Protein 6XG7 (pdb70)

B-factor: mean 17.51, std 7.34, range [8.83, 53.82]

Solvent-accessible surface area: 11061 Å² total

Radius of gyration: 16.9 Å; Cα contacts (8 Å, |Δi|>4): 976; chains: 1; bounding box: 40×41×45 Å

GO terms:
  GO:0030018 Z disc (C, IDA)
  GO:0045821 positive regulation of glycolytic process (P, IMP)
  GO:2000284 positive regulation of amino acid biosynthetic process (P, IMP)
  GO:0030239 myofibril assembly (P, IMP)
  GO:0055001 muscle cell development (P, IMP)
  GO:0046716 muscle cell cellular homeostasis (P, IMP)
  GO:0006941 striated muscle contraction (P, IMP)
  GO:0008345 larval locomotory behavior (P, IMP)

Foldseek 3Di:
DQLVLVAPDAFFPDKWAFDDQPQGHAAQWFAWEAFPQRWIWICRQVQQKIWIGHNVSHTDDMFEGDDQDFRHANFHAWYAAPQQWIWTQRFVQQWIWIAHNVSHTDDIWEGDDQPQRHAHGWAAWYADNQQKIWTCRFVQQKIWIAHNRSHGDDMFEGDDLDARHAHRWHYWEAAPVQWIWICRFCQQWIWIAHVVSHTDDIWEGDDQPFRTAHRWAAWYAAHQQWIWICRFVQFKIWIADNVRHTRDIYEGDDLDTSHAHGWHYWYAGNVGWIWTQRSVRRMITID

Sequence (287 aa):
IPKQVYLRKRQQQLFQLGGRGSSEPGSFTWPRGLAVGPDNSIVVADSSSSNHRVQVFDSNGIIFVKEFGEYGNGEGEFDLAGVAVNRIGQYIIADRYNHRIQVLDPQGRFLRAFGSQGTADGKFNYPWGVTTDALGFIYVCCDKENHHRVQVFQSDGSFVGKFGSCCGRGEGQLEHHPHYIAVSNTNRVIVSSDSNNHRIQIFDVNGKVLSTVGGEGSDDGQFKFPRGVVAVDDQGYIFVADSSSGNNRIQIFNPDGSFLKTFGSWGSSGDDSEFKGLEGVAIMSNGNILVCCDRENHRVQQVF

InterPro domains:
  IPR001258 NHL repeat [PF01436] (1255-1282)
  IPR001258 NHL repeat [PF01436] (1302-1328)
  IPR001258 NHL repeat [PF01436] (1349-1376)
  IPR001258 NHL repeat [PF01436] (1398-1423)
  IPR001258 NHL repeat [PF01436] (1443-1470)
  IPR001258 NHL repeat [PF01436] (1493-1517)
  IPR001258 NHL repeat [PS51125] (1242-1285)
  IPR001258 NHL repeat [PS51125] (1289-1332)
  IPR001258 NHL repeat [PS51125] (1339-1379)
  IPR001258 NHL repeat [PS51125] (1383-1426)
  IPR001258 NHL repeat [PS51125] (1430-1473)
  IPR001258 NHL repeat [PS51125] (1477-1517)
  IPR001841 Zinc finger, RING-type [PS50089] (10-52)
  IPR001841 Zinc finger, RING-type [SM00184] (10-51)
  IPR011042 Six-bladed beta-propeller, TolB-like [G3DSA:2.120.10.30] (1231-1339)
  IPR011042 Six-bladed beta-propeller, TolB-like [G3DSA:2.120.10.30] (1340-1431)
  IPR011042 Six-bladed beta-propeller, TolB-like [G3DSA:2.120.10.30] (1432-1517)
  IPR013083 Zinc finger, RING/FYVE/PHD-type [G3DSA:3.30.40.10] (1-81)
  IPR018957 Zinc finger, C3HC4 RING-type [PF00097] (10-51)
  IPR050952 Tripartite Motif and NHL Repeat Containing E3 Ligases [PTHR24104] (1290-1517)

Secondary structure (DSSP, 8-state):
-HHHHHHT--S-SEEEE-BSSSTT-BSS---EEEEGGGEEEEEEGGGTEEEEE-TTS-EEEEE-EESSSTTEE----EEE-TTS-EEEEEGGGTEEEEE-TTS-EEEEE--BSSSTT-BSSEEEEEE-TT--EEEEEGGGTEEEEE-TTS-EEEEE-EESSSTTEESSEEEEEE-TT-EEEEEEGGGTEEEEEETTS-EEEEE--BSSSTT-BSS---EEE-TT--EEEEEGGGTEEEEE-TTS-EEEEE-EESSSTTEESSEEEEEE-TTS-EEEEEGGGTEEEE-

Structure (mmCIF, N/CA/C/O backbone):
data_6XG7
#
_entry.id   6XG7
#
_cell.length_a   42.633
_cell.length_b   51.917
_cell.length_c   105.119
_cell.angle_alpha   90.000
_cell.angle_beta   90.000
_cell.angle_gamma   90.000
#
_symmetry.space_group_name_H-M   'P 21 21 21'
#
loop_
_entity.id
_entity.type
_entity.pdbx_description
1 polymer 'Thin, isoform D'
2 non-polymer 'SULFATE ION'
3 non-polymer 'TETRAETHYLENE GLYCOL'
4 water water
#
loop_
_atom_site.group_PDB
_atom_site.id
_atom_site.type_symbol
_atom_site.label_atom_id
_atom_site.label_alt_id
_atom_site.label_comp_id
_atom_site.label_asym_id
_atom_site.label_entity_id
_atom_site.label_seq_id
_atom_site.pdbx_PDB_ins_code
_atom_site.Cartn_x
_atom_site.Cartn_y
_atom_site.Cartn_z
_atom_site.occupancy
_atom_site.B_iso_or_equiv
_atom_site.auth_seq_id
_atom_site.auth_comp_id
_atom_site.auth_asym_id
_atom_site.auth_atom_id
_atom_site.pdbx_PDB_model_num
ATOM 1 N N . ILE A 1 20 ? -19.748 -0.524 36.583 1.00 29.17 1066 ILE A N 1
ATOM 2 C CA . ILE A 1 20 ? -18.768 0.511 36.273 1.00 28.03 1066 ILE A CA 1
ATOM 3 C C . ILE A 1 20 ? -17.791 -0.019 35.233 1.00 24.00 1066 ILE A C 1
ATOM 4 O O . ILE A 1 20 ? -17.112 -1.015 35.474 1.00 22.10 1066 ILE A O 1
ATOM 9 N N . PRO A 1 21 ? -17.706 0.652 34.080 1.00 23.44 1067 PRO A N 1
ATOM 10 C CA . PRO A 1 21 ? -16.907 0.088 32.976 1.00 22.89 1067 PRO A CA 1
ATOM 11 C C . PRO A 1 21 ? -15.485 -0.314 33.344 1.00 20.66 1067 PRO A C 1
ATOM 12 O O . PRO A 1 21 ? -15.058 -1.405 32.958 1.00 20.76 1067 PRO A O 1
ATOM 16 N N . LYS A 1 22 ? -14.741 0.515 34.081 1.00 19.84 1068 LYS A N 1
ATOM 17 C CA . LYS A 1 22 ? -13.379 0.132 34.452 1.00 20.31 1068 LYS A CA 1
ATOM 18 C C . LYS A 1 22 ? -13.352 -1.228 35.149 1.00 18.91 1068 LYS A C 1
ATOM 19 O O . LYS A 1 22 ? -12.511 -2.078 34.843 1.00 18.23 1068 LYS A O 1
ATOM 23 N N . GLN A 1 23 ? -14.255 -1.445 36.110 1.00 19.57 1069 GLN A N 1
ATOM 24 C CA . GLN A 1 23 ? -14.271 -2.719 36.830 1.00 20.85 1069 GLN A CA 1
ATOM 25 C C . GLN A 1 23 ? -14.686 -3.866 35.910 1.00 19.40 1069 GLN A C 1
ATOM 26 O O . GLN A 1 23 ? -14.105 -4.955 35.951 1.00 19.51 1069 GLN A O 1
ATOM 28 N N . VAL A 1 24 ? -15.696 -3.641 35.079 1.00 17.77 1070 VAL A N 1
ATOM 29 C CA . VAL A 1 24 ? -16.108 -4.659 34.117 1.00 16.36 1070 VAL A CA 1
ATOM 30 C C . VAL A 1 24 ? -14.946 -5.050 33.210 1.00 15.41 1070 VAL A C 1
ATOM 31 O O . VAL A 1 24 ? -14.736 -6.236 32.929 1.00 17.01 1070 VAL A O 1
ATOM 35 N N . TYR A 1 25 ? -14.159 -4.067 32.756 1.00 14.46 1071 TYR A N 1
ATOM 36 C CA . TYR A 1 25 ? -13.053 -4.363 31.847 1.00 13.59 1071 TYR A CA 1
ATOM 37 C C . TYR A 1 25 ? -11.892 -5.029 32.580 1.00 14.91 1071 TYR A C 1
ATOM 38 O O . TYR A 1 25 ? -11.251 -5.928 32.033 1.00 16.03 1071 TYR A O 1
ATOM 47 N N . LEU A 1 26 ? -11.617 -4.634 33.829 1.00 15.39 1072 LEU A N 1
ATOM 48 C CA . LEU A 1 26 ? -10.529 -5.277 34.563 1.00 16.75 1072 LEU A CA 1
ATOM 49 C C . LEU A 1 26 ? -10.794 -6.757 34.826 1.00 17.70 1072 LEU A C 1
ATOM 50 O O . LEU A 1 26 ? -9.835 -7.524 34.991 1.00 19.42 1072 LEU A O 1
ATOM 55 N N . ARG A 1 27 ? -12.062 -7.175 34.854 1.00 17.53 1073 ARG A N 1
ATOM 56 C CA . ARG A 1 27 ? -12.417 -8.566 35.084 1.00 18.57 1073 ARG A CA 1
ATOM 57 C C . ARG A 1 27 ? -12.289 -9.450 33.848 1.00 1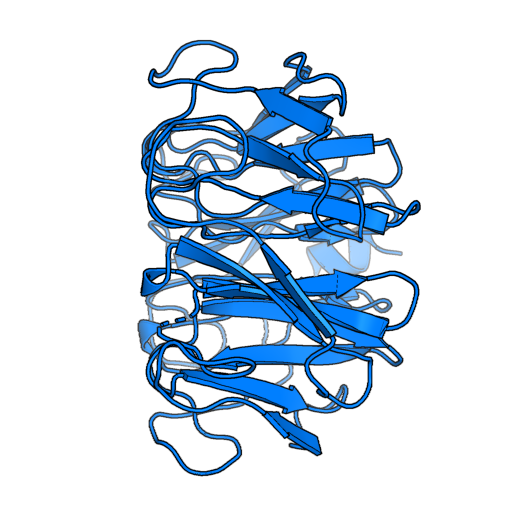8.78 1073 ARG A C 1
ATOM 58 O O . ARG A 1 27 ? -12.335 -10.679 33.990 1.00 20.72 1073 ARG A O 1
ATOM 66 N N . LYS A 1 28 ? -12.164 -8.877 32.652 1.00 17.15 1074 LYS A N 1
ATOM 67 C CA . LYS A 1 28 ? -12.220 -9.675 31.429 1.00 15.84 1074 LYS A CA 1
ATOM 68 C C . LYS A 1 28 ? -11.108 -10.711 31.365 1.00 16.28 1074 LYS A C 1
ATOM 69 O O . LYS A 1 28 ? -9.939 -10.408 31.626 1.00 18.46 1074 LYS A O 1
ATOM 75 N N . ARG A 1 29 ? -11.479 -11.938 30.988 1.00 15.72 1075 ARG A N 1
ATOM 76 C CA . ARG A 1 29 ? -10.508 -13.007 30.765 1.00 17.66 1075 ARG A CA 1
ATOM 77 C C . ARG A 1 29 ? -11.208 -14.244 30.218 1.00 18.38 1075 ARG A C 1
ATOM 78 O O . ARG A 1 29 ? -10.806 -14.795 29.190 1.00 19.41 1075 ARG A O 1
ATOM 82 N N . GLN A 1 30 ? -12.257 -14.688 30.904 1.00 19.18 1076 GLN A N 1
ATOM 83 C CA . GLN A 1 30 ? -12.949 -15.923 30.565 1.00 20.69 1076 GLN A CA 1
ATOM 84 C C . GLN A 1 30 ? -14.031 -15.636 29.531 1.00 16.26 1076 GLN A C 1
ATOM 85 O O . GLN A 1 30 ? -14.868 -14.754 29.737 1.00 17.07 1076 GLN A O 1
ATOM 91 N N . GLN A 1 31 ? -14.041 -16.381 28.427 1.00 16.79 1077 GLN A N 1
ATOM 92 C CA A GLN A 1 31 ? -15.098 -16.142 27.454 0.58 16.19 1077 GLN A CA 1
ATOM 93 C CA B GLN A 1 31 ? -15.096 -16.190 27.437 0.42 16.71 1077 GLN A CA 1
ATOM 94 C C . GLN A 1 31 ? -16.452 -16.566 28.021 1.00 15.56 1077 GLN A C 1
ATOM 95 O O . GLN A 1 31 ? -16.570 -17.532 28.787 1.00 17.77 1077 GLN A O 1
ATOM 106 N N . LEU A 1 32 ? -17.469 -15.791 27.667 1.00 14.33 1078 LEU A N 1
ATOM 107 C CA . LEU A 1 32 ? -18.840 -16.116 28.024 1.00 15.51 1078 LEU A CA 1
ATOM 108 C C . LEU A 1 32 ? -19.347 -17.222 27.122 1.00 15.19 1078 LEU A C 1
ATOM 109 O O . LEU A 1 32 ? -19.875 -18.226 27.599 1.00 15.45 1078 LEU A O 1
ATOM 114 N N . PHE A 1 33 ? -19.175 -17.047 25.811 1.00 13.58 1079 PHE A N 1
ATOM 115 C CA . PHE A 1 33 ? -19.590 -18.037 24.830 1.00 13.46 1079 PHE A CA 1
ATOM 116 C C . PHE A 1 33 ? -18.834 -17.760 23.539 1.00 11.93 1079 PHE A C 1
ATOM 117 O O . PHE A 1 33 ? -18.149 -16.746 23.397 1.00 11.95 1079 PHE A O 1
ATOM 125 N N . GLN A 1 34 ? -18.989 -18.662 22.585 1.00 13.63 1080 GLN A N 1
ATOM 126 C CA . GLN A 1 34 ? -18.452 -18.470 21.251 1.00 13.80 1080 GLN A CA 1
ATOM 127 C C . GLN A 1 34 ? -19.479 -18.946 20.238 1.00 14.81 1080 GLN A C 1
ATOM 128 O O . GLN A 1 34 ? -20.455 -19.625 20.577 1.00 16.03 1080 GLN A O 1
ATOM 134 N N . LEU A 1 35 ? -19.251 -18.569 18.987 1.00 14.26 1081 LEU A N 1
ATOM 135 C CA . LEU A 1 35 ? -20.097 -19.010 17.888 1.00 15.96 1081 LEU A CA 1
ATOM 136 C C . LEU A 1 35 ? -19.225 -19.176 16.658 1.00 14.26 1081 LEU A C 1
ATOM 137 O O . LEU A 1 35 ? -18.137 -18.609 16.565 1.00 13.96 1081 LEU A O 1
ATOM 142 N N . GLY A 1 36 ? -19.722 -19.965 15.711 1.00 16.35 1082 GLY A N 1
ATOM 143 C CA . GLY A 1 36 ? -19.012 -20.204 14.475 1.00 16.50 1082 GLY A CA 1
ATOM 144 C C . GLY A 1 36 ? -18.553 -21.635 14.278 1.00 17.18 1082 GLY A C 1
ATOM 145 O O . GLY A 1 36 ? -19.301 -22.586 14.541 1.00 18.83 1082 GLY A O 1
ATOM 146 N N . GLY A 1 37 ? -17.328 -21.799 13.810 1.00 17.60 1083 GLY A N 1
ATOM 147 C CA . GLY A 1 37 ? -16.824 -23.070 13.323 1.00 18.73 1083 GLY A CA 1
ATOM 148 C C . GLY A 1 37 ? -16.827 -23.076 11.807 1.00 17.50 1083 GLY A C 1
ATOM 149 O O . GLY A 1 37 ? -17.686 -22.466 11.165 1.00 17.05 1083 GLY A O 1
ATOM 150 N N . ARG A 1 38 ? -15.837 -23.749 11.213 1.00 18.26 1084 ARG A N 1
ATOM 151 C CA . ARG A 1 38 ? -15.671 -23.640 9.768 1.00 20.21 1084 ARG A CA 1
ATOM 152 C C . ARG A 1 38 ? -16.866 -24.210 9.009 1.00 19.86 1084 ARG A C 1
ATOM 153 O O . ARG A 1 38 ? -17.352 -25.308 9.296 1.00 20.87 1084 ARG A O 1
ATOM 161 N N . GLY A 1 39 ? -17.284 -23.494 7.987 1.00 18.41 1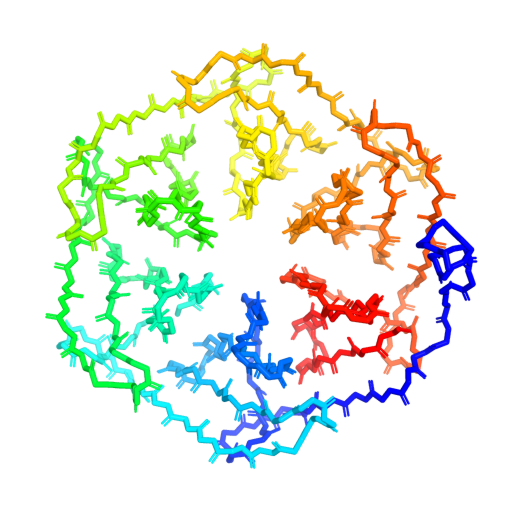085 GLY A N 1
ATOM 162 C CA . GLY A 1 39 ? -18.309 -24.004 7.098 1.00 17.51 1085 GLY A CA 1
ATOM 163 C C . GLY A 1 39 ? -19.091 -22.879 6.457 1.00 16.67 1085 GLY A C 1
ATOM 164 O O . GLY A 1 39 ? -18.819 -21.699 6.664 1.00 17.97 1085 GLY A O 1
ATOM 165 N N . SER A 1 40 ? -20.086 -23.285 5.668 1.00 16.75 1086 SER A N 1
ATOM 166 C CA A SER A 1 40 ? -20.924 -22.369 4.911 0.63 16.47 1086 SER A CA 1
ATOM 167 C CA B SER A 1 40 ? -20.922 -22.363 4.919 0.37 16.47 1086 SER A CA 1
ATOM 168 C C . SER A 1 40 ? -22.397 -22.454 5.287 1.00 15.16 1086 SER A C 1
ATOM 169 O O . SER A 1 40 ? -23.209 -21.718 4.709 1.00 15.95 1086 SER A O 1
ATOM 174 N N . GLU A 1 41 ? -22.759 -23.317 6.234 1.00 15.58 1087 GLU A N 1
ATOM 175 C CA . GLU A 1 41 ? -24.108 -23.352 6.758 1.00 15.20 1087 GLU A CA 1
ATOM 176 C C . GLU A 1 41 ? -24.376 -22.066 7.537 1.00 13.12 1087 GLU A C 1
ATOM 177 O O . GLU A 1 41 ? -23.447 -21.381 7.970 1.00 13.11 1087 GLU A O 1
ATOM 183 N N . PRO A 1 42 ? -25.636 -21.724 7.757 1.00 13.61 1088 PRO A N 1
ATOM 184 C CA . PRO A 1 42 ? -25.920 -20.591 8.642 1.00 14.20 1088 PRO A CA 1
ATOM 185 C C . PRO A 1 42 ? -25.351 -20.872 10.023 1.00 13.11 1088 PRO A C 1
ATOM 186 O O . PRO A 1 42 ? -25.520 -21.962 10.570 1.00 14.58 1088 PRO A O 1
ATOM 190 N N . GLY A 1 43 ? -24.668 -19.880 10.587 1.00 13.06 1089 GLY A N 1
ATOM 191 C CA . GLY A 1 43 ? -24.022 -20.036 11.869 1.00 13.56 1089 GLY A CA 1
ATOM 192 C C . GLY A 1 43 ? -22.587 -20.509 11.821 1.00 13.99 1089 GLY A C 1
ATOM 193 O O . GLY A 1 43 ? -21.902 -20.471 12.851 1.00 16.06 1089 GLY A O 1
ATOM 194 N N . SER A 1 44 ? -22.109 -20.951 10.668 1.00 13.02 1090 SER A N 1
ATOM 195 C CA . SER A 1 44 ? -20.711 -21.308 10.471 1.00 12.57 1090 SER A CA 1
ATOM 196 C C . SER A 1 44 ? -20.032 -20.176 9.716 1.00 11.38 1090 SER A C 1
ATOM 197 O O . SER A 1 44 ? -20.691 -19.439 8.986 1.00 12.50 1090 SER A O 1
ATOM 200 N N . PHE A 1 45 ? -18.720 -20.029 9.913 1.00 11.91 1091 PHE A N 1
ATOM 201 C CA . PHE A 1 45 ? -17.933 -18.984 9.275 1.00 13.15 1091 PHE A CA 1
ATOM 202 C C . PHE A 1 45 ? -16.780 -19.618 8.518 1.00 13.82 1091 PHE A C 1
ATOM 203 O O . PHE A 1 45 ? -16.324 -20.716 8.845 1.00 15.39 1091 PHE A O 1
ATOM 211 N N . THR A 1 46 ? -16.283 -18.905 7.519 1.00 12.19 1092 THR A N 1
ATOM 212 C CA . THR A 1 46 ? -15.026 -19.273 6.877 1.00 13.24 1092 THR A CA 1
ATOM 213 C C . THR A 1 46 ? -14.204 -17.997 6.794 1.00 12.90 1092 THR A C 1
ATOM 214 O O . THR A 1 46 ? -14.516 -17.102 6.000 1.00 12.45 1092 THR A O 1
ATOM 218 N N . TRP A 1 47 ? -13.201 -17.898 7.660 1.00 12.75 1093 TRP A N 1
ATOM 219 C CA . TRP A 1 47 ? -12.304 -16.753 7.747 1.00 13.82 1093 TRP A CA 1
ATOM 220 C C . TRP A 1 47 ? -13.058 -15.447 7.954 1.00 13.56 1093 TRP A C 1
ATOM 221 O O . TRP A 1 47 ? -12.944 -14.511 7.155 1.00 17.52 1093 TRP A O 1
ATOM 232 N N . PRO A 1 48 ? -13.813 -15.340 9.036 1.00 12.30 1094 PRO A N 1
ATOM 233 C CA . PRO A 1 48 ? -14.500 -14.080 9.342 1.00 12.89 1094 PRO A CA 1
ATOM 234 C C . PRO A 1 48 ? -13.512 -12.966 9.655 1.00 12.50 1094 PRO A C 1
ATOM 235 O O . PRO A 1 48 ? -12.409 -13.202 10.154 1.00 13.11 1094 PRO A O 1
ATOM 239 N N . ARG A 1 49 ? -13.933 -11.735 9.368 1.00 10.54 1095 ARG A N 1
ATOM 240 C CA . ARG A 1 49 ? -13.052 -10.581 9.514 1.00 10.68 1095 ARG A CA 1
ATOM 241 C C . ARG A 1 49 ? -13.697 -9.506 10.372 1.00 10.29 1095 ARG A C 1
ATOM 242 O O . ARG A 1 49 ? -13.536 -9.517 11.599 1.00 11.56 1095 ARG A O 1
ATOM 250 N N . GLY A 1 50 ? -14.422 -8.578 9.752 1.00 11.00 1096 GLY A N 1
ATOM 251 C CA . GLY A 1 50 ? -15.037 -7.509 10.502 1.00 11.81 1096 GLY A CA 1
ATOM 252 C C . GLY A 1 50 ? -16.166 -7.986 11.394 1.00 10.67 1096 GLY A C 1
ATOM 253 O O . GLY A 1 50 ? -16.823 -8.995 11.149 1.00 10.45 1096 GLY A O 1
ATOM 254 N N . LEU A 1 51 ? -16.386 -7.220 12.451 1.00 10.76 1097 LEU A N 1
ATOM 255 C CA . LEU A 1 51 ? -17.432 -7.464 13.423 1.00 10.97 1097 LEU A CA 1
ATOM 256 C C . LEU A 1 51 ? -18.055 -6.133 13.813 1.00 9.86 1097 LEU A C 1
ATOM 257 O O . LEU A 1 51 ? -17.369 -5.119 13.904 1.00 11.85 1097 LEU A O 1
ATOM 262 N N . ALA A 1 52 ? -19.351 -6.147 14.091 1.00 9.80 1098 ALA A N 1
ATOM 263 C CA . ALA A 1 52 ? -20.012 -4.943 14.552 1.00 10.58 1098 ALA A CA 1
ATOM 264 C C . ALA A 1 52 ? -21.121 -5.330 15.506 1.00 11.26 1098 ALA A C 1
ATOM 265 O O . ALA A 1 52 ? -21.599 -6.460 15.483 1.00 11.19 1098 ALA A O 1
ATOM 267 N N . VAL A 1 53 ? -21.558 -4.367 16.317 1.00 11.91 1099 VAL A N 1
ATOM 268 C CA . VAL A 1 53 ? -22.758 -4.518 17.132 1.00 12.89 1099 VAL A CA 1
ATOM 269 C C . VAL A 1 53 ? -23.868 -3.678 16.514 1.00 13.87 1099 VAL A C 1
ATOM 270 O O . VAL A 1 53 ? -23.660 -2.506 16.174 1.00 15.52 1099 VAL A O 1
ATOM 274 N N . GLY A 1 54 ? -25.028 -4.289 16.339 1.00 13.98 1100 GLY A N 1
ATOM 275 C CA . GLY A 1 54 ? -26.178 -3.615 15.789 1.00 15.37 1100 GLY A CA 1
ATOM 276 C C . GLY A 1 54 ? -27.224 -3.372 16.853 1.00 17.07 1100 GLY A C 1
ATOM 277 O O . GLY A 1 54 ? -26.980 -3.570 18.046 1.00 16.19 1100 GLY A O 1
ATOM 278 N N . PRO A 1 55 ? -28.416 -2.931 16.439 1.00 19.56 1101 PRO A N 1
ATOM 279 C CA . PRO A 1 55 ? -29.493 -2.673 17.402 1.00 20.13 1101 PRO A CA 1
ATOM 280 C C . PRO A 1 55 ? -29.729 -3.872 18.304 1.00 17.80 1101 PRO A C 1
ATOM 281 O O . PRO A 1 55 ? -29.609 -5.027 17.886 1.00 18.27 1101 PRO A O 1
ATOM 285 N N . ASP A 1 56 ? -30.093 -3.594 19.551 1.00 17.94 1102 ASP A N 1
ATOM 286 C CA . ASP A 1 56 ? -30.459 -4.654 20.481 1.00 17.24 1102 ASP A CA 1
ATOM 287 C C . ASP A 1 56 ? -29.280 -5.592 20.765 1.00 15.38 1102 ASP A C 1
ATOM 288 O O . ASP A 1 56 ? -29.462 -6.775 21.052 1.00 16.60 1102 ASP A O 1
ATOM 293 N N . ASN A 1 57 ? -28.055 -5.061 20.693 1.00 12.84 1103 ASN A N 1
ATOM 294 C CA . ASN A 1 57 ? -26.823 -5.824 20.925 1.00 13.86 1103 ASN A CA 1
ATOM 295 C C . ASN A 1 57 ? -26.714 -7.025 19.996 1.00 12.85 1103 ASN A C 1
ATOM 296 O O . ASN A 1 57 ? -26.205 -8.085 20.371 1.00 14.37 1103 ASN A O 1
ATOM 301 N N . SER A 1 58 ? -27.150 -6.841 18.758 1.00 12.47 1104 SER A N 1
ATOM 302 C CA . SER A 1 58 ? -26.957 -7.886 17.773 1.00 11.92 1104 SER A CA 1
ATOM 303 C C . SER A 1 58 ? -25.485 -7.973 17.397 1.00 11.48 1104 SER A C 1
ATOM 304 O O . SER A 1 58 ? -24.738 -6.994 17.488 1.00 12.45 1104 SER A O 1
ATOM 307 N N . ILE A 1 59 ? -25.076 -9.170 16.991 1.00 10.74 1105 ILE A N 1
ATOM 308 C CA . ILE A 1 59 ? -23.700 -9.483 16.627 1.00 10.15 1105 ILE A CA 1
ATOM 309 C C . ILE A 1 59 ? -23.667 -9.644 15.117 1.00 9.79 1105 ILE A C 1
ATOM 310 O O . ILE A 1 59 ? -24.326 -10.534 14.562 1.00 10.36 1105 ILE A O 1
ATOM 315 N N . VAL A 1 60 ? -22.900 -8.788 14.450 1.00 9.99 1106 VAL A N 1
ATOM 316 C CA . VAL A 1 60 ? -22.887 -8.690 13.002 1.00 9.82 1106 VAL A CA 1
ATOM 317 C C . VAL A 1 60 ? -21.494 -9.085 12.520 1.00 9.59 1106 VAL A C 1
ATOM 318 O O . VAL A 1 60 ? -20.501 -8.461 12.915 1.00 11.49 1106 VAL A O 1
ATOM 322 N N . VAL A 1 61 ? -21.421 -10.111 11.663 1.00 9.70 1107 VAL A N 1
ATOM 323 C CA . VAL A 1 61 ? -20.148 -10.723 11.287 1.00 9.50 1107 VAL A CA 1
ATOM 324 C C . VAL A 1 61 ? -19.956 -10.658 9.780 1.00 9.42 1107 VAL A C 1
ATOM 325 O O . VAL A 1 61 ? -20.822 -11.098 9.021 1.00 10.63 1107 VAL A O 1
ATOM 329 N N . ALA A 1 62 ? -18.824 -10.110 9.351 1.00 10.04 1108 ALA A N 1
ATOM 330 C CA . ALA A 1 62 ? -18.395 -10.159 7.951 1.00 9.82 1108 ALA A CA 1
ATOM 331 C C . ALA A 1 62 ? -17.740 -11.518 7.722 1.00 10.01 1108 ALA A C 1
ATOM 332 O O . ALA A 1 62 ? -16.587 -11.743 8.097 1.00 10.47 1108 ALA A O 1
ATOM 334 N N . ASP A 1 63 ? -18.495 -12.438 7.136 1.00 10.32 1109 ASP A N 1
ATOM 335 C CA . ASP A 1 63 ? -18.077 -13.830 6.941 1.00 10.36 1109 ASP A CA 1
ATOM 336 C C . ASP A 1 63 ? -17.387 -13.905 5.577 1.00 10.82 1109 ASP A C 1
ATOM 337 O O . ASP A 1 63 ? -17.943 -14.338 4.573 1.00 11.07 1109 ASP A O 1
ATOM 342 N N . SER A 1 64 ? -16.119 -13.490 5.576 1.00 10.97 1110 SER A N 1
ATOM 343 C CA A SER A 1 64 ? -15.475 -13.022 4.348 0.30 11.37 1110 SER A CA 1
ATOM 344 C CA B SER A 1 64 ? -15.492 -13.020 4.344 0.38 11.08 1110 SER A CA 1
ATOM 345 C CA C SER A 1 64 ? -15.474 -13.022 4.351 0.32 11.28 1110 SER A CA 1
ATOM 346 C C . SER A 1 64 ? -15.461 -14.086 3.256 1.00 11.32 1110 SER A C 1
ATOM 347 O O . SER A 1 64 ? -15.832 -13.816 2.108 1.00 12.60 1110 SER A O 1
ATOM 354 N N . SER A 1 65 ? -15.002 -15.297 3.575 1.00 12.29 1111 SER A N 1
ATOM 355 C CA . SER A 1 65 ? -14.840 -16.283 2.508 1.00 13.40 1111 SER A CA 1
ATOM 356 C C . SER A 1 65 ? -16.152 -16.922 2.093 1.00 13.18 1111 SER A C 1
ATOM 357 O O . SER A 1 65 ? -16.169 -17.676 1.113 1.00 15.16 1111 SER A O 1
ATOM 360 N N . ASN A 1 66 ? -17.243 -16.626 2.792 1.00 12.44 1112 ASN A N 1
ATOM 361 C CA . ASN A 1 66 ? -18.572 -16.982 2.328 1.00 11.91 1112 ASN A CA 1
ATOM 362 C C . ASN A 1 66 ? -19.293 -15.809 1.682 1.00 12.08 1112 ASN A C 1
ATOM 363 O O . ASN A 1 66 ? -20.461 -15.939 1.309 1.00 12.83 1112 ASN A O 1
ATOM 368 N N . HIS A 1 67 ? -18.631 -14.667 1.548 1.00 11.51 1113 HIS A N 1
ATOM 369 C CA . HIS A 1 67 ? -19.169 -13.536 0.793 1.00 10.51 1113 HIS A CA 1
ATOM 370 C C . HIS A 1 67 ? -20.531 -13.101 1.316 1.00 10.92 1113 HIS A C 1
ATOM 371 O O . HIS A 1 67 ? -21.437 -12.788 0.544 1.00 12.38 1113 HIS A O 1
ATOM 378 N N . ARG A 1 68 ? -20.673 -13.058 2.643 1.00 10.18 1114 ARG A N 1
ATOM 379 C CA . ARG A 1 68 ? -21.947 -12.729 3.260 1.00 10.01 1114 ARG A CA 1
ATOM 380 C C . ARG A 1 68 ? -21.720 -12.082 4.621 1.00 9.75 1114 ARG A C 1
ATOM 381 O O . ARG A 1 68 ? -20.644 -12.179 5.217 1.00 10.38 1114 ARG A O 1
ATOM 389 N N . VAL A 1 69 ? -22.745 -11.395 5.075 1.00 10.40 1115 VAL A N 1
ATOM 390 C CA . VAL A 1 69 ? -22.863 -10.930 6.446 1.00 9.20 1115 VAL A CA 1
ATOM 391 C C . VAL A 1 69 ? -23.839 -11.847 7.173 1.00 9.01 1115 VAL A C 1
ATOM 392 O O . VAL A 1 69 ? -24.884 -12.207 6.624 1.00 10.42 1115 VAL A O 1
ATOM 396 N N . GLN A 1 70 ? -23.490 -12.244 8.398 1.00 9.84 1116 GLN A N 1
ATOM 397 C CA . GLN A 1 70 ? -24.404 -12.975 9.268 1.00 9.55 1116 GLN A CA 1
ATOM 398 C C . GLN A 1 70 ? -24.702 -12.142 10.502 1.00 9.71 1116 GLN A C 1
ATOM 399 O O . GLN A 1 70 ? -23.808 -11.484 11.055 1.00 10.42 1116 GLN A O 1
ATOM 405 N N . VAL A 1 71 ? -25.966 -12.176 10.918 1.00 9.95 1117 VAL A N 1
ATOM 406 C CA . VAL A 1 71 ? -26.454 -11.440 12.074 1.00 10.90 1117 VAL A CA 1
ATOM 407 C C . VAL A 1 71 ? -26.994 -12.431 13.086 1.00 10.22 1117 VAL A C 1
ATOM 408 O O . VAL A 1 71 ? -27.792 -13.312 12.743 1.00 10.72 1117 VAL A O 1
ATOM 412 N N . PHE A 1 72 ? -26.548 -12.275 14.323 1.00 10.20 1118 PHE A N 1
ATOM 413 C CA . PHE A 1 72 ? -26.936 -13.090 15.461 1.00 11.00 1118 PHE A CA 1
ATOM 414 C C . PHE A 1 72 ? -27.535 -12.180 16.528 1.00 12.62 1118 PHE A C 1
ATOM 415 O O . PHE A 1 72 ? -27.279 -10.967 16.560 1.00 12.50 1118 PHE A O 1
ATOM 423 N N . ASP A 1 73 ? -28.335 -12.770 17.409 1.00 12.61 1119 ASP A N 1
ATOM 424 C CA . ASP A 1 73 ? -28.800 -12.038 18.578 1.00 11.96 1119 ASP A CA 1
ATOM 425 C C . ASP A 1 73 ? -27.685 -11.933 19.620 1.00 12.25 1119 ASP A C 1
ATOM 426 O O . ASP A 1 73 ? -26.557 -12.400 19.428 1.00 12.34 1119 ASP A O 1
ATOM 431 N N . SER A 1 74 ? -27.996 -11.257 20.727 1.00 12.48 1120 SER A N 1
ATOM 432 C CA . SER A 1 74 ? -26.988 -10.991 21.748 1.00 12.93 1120 SER A CA 1
ATOM 433 C C . SER A 1 74 ? -26.499 -12.248 22.458 1.00 13.81 1120 SER A C 1
ATOM 434 O O . SER A 1 74 ? -25.471 -12.184 23.143 1.00 14.22 1120 SER A O 1
ATOM 437 N N . ASN A 1 75 ? -27.170 -13.382 22.279 1.00 13.63 1121 ASN A N 1
ATOM 438 C CA . ASN A 1 75 ? -26.697 -14.667 22.783 1.00 14.82 1121 ASN A CA 1
ATOM 439 C C . ASN A 1 75 ? -25.940 -15.472 21.738 1.00 14.89 1121 ASN A C 1
ATOM 440 O O . ASN A 1 75 ? -25.601 -16.629 21.989 1.00 16.06 1121 ASN A O 1
ATOM 445 N N . GLY A 1 76 ? -25.682 -14.905 20.570 1.00 14.23 1122 GLY A N 1
ATOM 446 C CA . GLY A 1 76 ? -24.979 -15.651 19.555 1.00 16.14 1122 GLY A CA 1
ATOM 447 C C . GLY A 1 76 ? -25.840 -16.591 18.754 1.00 16.69 1122 GLY A C 1
ATOM 448 O O . GLY A 1 76 ? -25.295 -17.459 18.073 1.00 16.83 1122 GLY A O 1
ATOM 449 N N . ILE A 1 77 ? -27.161 -16.434 18.794 1.00 15.65 1123 ILE A N 1
ATOM 450 C CA A ILE A 1 77 ? -28.093 -17.292 18.062 0.57 16.13 1123 ILE A CA 1
ATOM 451 C CA B ILE A 1 77 ? -28.057 -17.305 18.047 0.43 16.48 1123 ILE A CA 1
ATOM 452 C C . ILE A 1 77 ? -28.350 -16.674 16.695 1.00 15.18 1123 ILE A C 1
ATOM 453 O O . ILE A 1 77 ? -28.658 -15.476 16.593 1.00 13.74 1123 ILE A O 1
ATOM 462 N N . PHE A 1 78 ? -28.241 -17.483 15.651 1.00 14.87 1124 PHE A N 1
ATOM 463 C CA . PHE A 1 78 ? -28.396 -16.980 14.292 1.00 12.98 1124 PHE A CA 1
ATOM 464 C C . PHE A 1 78 ? -29.779 -16.376 14.081 1.00 13.82 1124 PHE A C 1
ATOM 465 O O . PHE A 1 78 ? -30.801 -16.950 14.482 1.00 16.46 1124 PHE A O 1
ATOM 473 N N . VAL A 1 79 ? -29.802 -15.212 13.421 1.00 14.23 1125 VAL A N 1
ATOM 474 C CA . VAL A 1 79 ? -31.027 -14.500 13.078 1.00 14.83 1125 VAL A CA 1
ATOM 475 C C . VAL A 1 79 ? -31.229 -14.416 11.568 1.00 14.24 1125 VAL A C 1
ATOM 476 O O . VAL A 1 79 ? -32.281 -14.802 11.054 1.00 15.55 1125 VAL A O 1
ATOM 480 N N . LYS A 1 80 ? -30.234 -13.908 10.839 1.00 13.20 1126 LYS A N 1
ATOM 481 C CA . LYS A 1 80 ? -30.398 -13.705 9.401 1.00 13.03 1126 LYS A CA 1
ATOM 482 C C . LYS A 1 80 ? -29.036 -13.556 8.736 1.00 11.29 1126 LYS A C 1
ATOM 483 O O . LYS A 1 80 ? -28.018 -13.338 9.394 1.00 11.97 1126 LYS A O 1
ATOM 486 N N . GLU A 1 81 ? -29.047 -13.601 7.409 1.00 10.57 1127 GLU A N 1
ATOM 487 C CA . GLU A 1 81 ? -27.844 -13.388 6.632 1.00 9.96 1127 GLU A CA 1
ATOM 488 C C . GLU A 1 81 ? -28.210 -12.693 5.336 1.00 10.42 1127 GLU A C 1
ATOM 489 O O . GLU A 1 81 ? -29.364 -12.698 4.909 1.00 11.71 1127 GLU A O 1
ATOM 495 N N . PHE A 1 82 ? -27.196 -12.126 4.693 1.00 11.26 1128 PHE A N 1
ATOM 496 C CA . PHE A 1 82 ? -27.386 -11.580 3.357 1.00 12.01 1128 PHE A CA 1
ATOM 497 C C . PHE A 1 82 ? -26.042 -11.540 2.649 1.00 11.83 1128 PHE A C 1
ATOM 498 O O . PHE A 1 82 ? -24.993 -11.414 3.277 1.00 12.53 1128 PHE A O 1
ATOM 506 N N . GLY A 1 83 ? -26.091 -11.666 1.334 1.00 12.21 1129 GLY A N 1
ATOM 507 C CA . GLY A 1 83 ? -24.913 -11.572 0.502 1.00 12.80 1129 GLY A CA 1
ATOM 508 C C . GLY A 1 83 ? -24.569 -12.896 -0.156 1.00 12.69 1129 GLY A C 1
ATOM 509 O O . GLY A 1 83 ? -24.799 -13.984 0.396 1.00 13.98 1129 GLY A O 1
ATOM 510 N N . GLU A 1 84 ? -24.007 -12.802 -1.358 1.00 12.25 1130 GLU A N 1
ATOM 511 C CA . GLU A 1 84 ? -23.441 -13.941 -2.065 1.00 12.39 1130 GLU A CA 1
ATOM 512 C C . GLU A 1 84 ? -22.319 -13.408 -2.941 1.00 12.72 1130 GLU A C 1
ATOM 513 O O . GLU A 1 84 ? -22.191 -12.201 -3.140 1.00 12.00 1130 GLU A O 1
ATOM 519 N N . TYR A 1 85 ? -21.519 -14.323 -3.480 1.00 12.36 1131 TYR A N 1
ATOM 520 C CA . TYR A 1 85 ? -20.350 -13.938 -4.262 1.00 13.48 1131 TYR A CA 1
ATOM 521 C C . TYR A 1 85 ? -20.733 -13.209 -5.544 1.00 13.75 1131 TYR A C 1
ATOM 522 O O . TYR A 1 85 ? -21.606 -13.652 -6.296 1.00 14.80 1131 TYR A O 1
ATOM 531 N N . GLY A 1 86 ? -20.053 -12.104 -5.816 1.00 12.82 1132 GLY A N 1
ATOM 532 C CA . GLY A 1 86 ? -20.177 -11.469 -7.113 1.00 12.86 1132 GLY A CA 1
ATOM 533 C C . GLY A 1 86 ? -19.805 -10.003 -7.036 1.00 13.13 1132 GLY A C 1
ATOM 534 O O . GLY A 1 86 ? -19.285 -9.535 -6.031 1.00 14.08 1132 GLY A O 1
ATOM 535 N N . ASN A 1 87 ? -20.073 -9.296 -8.145 1.00 12.64 1133 ASN A N 1
ATOM 536 C CA . ASN A 1 87 ? -19.822 -7.860 -8.240 1.00 14.65 1133 ASN A CA 1
ATOM 537 C C . ASN A 1 87 ? -21.086 -7.061 -8.526 1.00 14.49 1133 ASN A C 1
ATOM 538 O O . ASN A 1 87 ? -20.999 -5.856 -8.787 1.00 15.68 1133 ASN A O 1
ATOM 543 N N . GLY A 1 88 ? -22.257 -7.691 -8.467 1.00 15.37 1134 GLY A N 1
ATOM 544 C CA . GLY A 1 88 ? -23.511 -6.982 -8.587 1.00 16.14 1134 GLY A CA 1
ATOM 545 C C . GLY A 1 88 ? -23.967 -6.373 -7.270 1.00 15.38 1134 GLY A C 1
ATOM 546 O O . GLY A 1 88 ? -23.297 -6.413 -6.237 1.00 14.30 1134 GLY A O 1
ATOM 547 N N . GLU A 1 89 ? -25.145 -5.775 -7.317 1.00 16.82 1135 GLU A N 1
ATOM 548 C CA . GLU A 1 89 ? -25.674 -5.087 -6.146 1.00 19.75 1135 GLU A CA 1
ATOM 549 C C . GLU A 1 89 ? -26.029 -6.112 -5.074 1.00 17.44 1135 GLU A C 1
ATOM 550 O O . GLU A 1 89 ? -26.717 -7.098 -5.346 1.00 19.34 1135 GLU A O 1
ATOM 556 N N . GLY A 1 90 ? -25.526 -5.900 -3.861 1.00 15.85 1136 GLY A N 1
ATOM 557 C CA . GLY A 1 90 ? -25.756 -6.850 -2.797 1.00 15.18 1136 GLY A CA 1
ATOM 558 C C . GLY A 1 90 ? -24.943 -8.117 -2.895 1.00 14.93 1136 GLY A C 1
ATOM 559 O O . GLY A 1 90 ? -25.188 -9.066 -2.143 1.00 16.38 1136 GLY A O 1
ATOM 560 N N . GLU A 1 91 ? -23.996 -8.170 -3.815 1.00 13.37 1137 GLU A N 1
ATOM 561 C CA . GLU A 1 91 ? -23.043 -9.259 -3.924 1.00 12.37 1137 GLU A CA 1
ATOM 562 C C . GLU A 1 91 ? -21.705 -8.752 -3.426 1.00 12.00 1137 GLU A C 1
ATOM 563 O O . GLU A 1 91 ? -21.371 -7.573 -3.588 1.00 12.83 1137 GLU A O 1
ATOM 569 N N . PHE A 1 92 ? -20.936 -9.650 -2.819 1.00 11.57 1138 PHE A N 1
ATOM 570 C CA . PHE A 1 92 ? -19.670 -9.288 -2.212 1.00 12.44 1138 PHE A CA 1
ATOM 571 C C . PHE A 1 92 ? -18.553 -10.174 -2.744 1.00 11.47 1138 PHE A C 1
ATOM 572 O O . PHE A 1 92 ? -18.780 -11.291 -3.215 1.00 12.12 1138 PHE A O 1
ATOM 580 N N . ASP A 1 93 ? -17.328 -9.663 -2.631 1.00 12.26 1139 ASP A N 1
ATOM 581 C CA . ASP A 1 93 ? -16.140 -10.456 -2.911 1.00 12.74 1139 ASP A CA 1
ATOM 582 C C . ASP A 1 93 ? -15.157 -10.276 -1.747 1.00 12.56 1139 ASP A C 1
ATOM 583 O O . ASP A 1 93 ? -14.385 -9.310 -1.699 1.00 12.68 1139 ASP A O 1
ATOM 595 N N . LEU A 1 95 ? -15.563 -9.575 1.570 1.00 13.84 1141 LEU A N 1
ATOM 596 C CA . LEU A 1 95 ? -15.756 -8.393 2.396 1.00 14.06 1141 LEU A CA 1
ATOM 597 C C . LEU A 1 95 ? -14.953 -8.485 3.687 1.00 13.64 1141 LEU A C 1
ATOM 598 O O . LEU A 1 95 ? -14.766 -9.568 4.242 1.00 14.66 1141 LEU A O 1
ATOM 603 N N . ALA A 1 96 ? -14.507 -7.325 4.168 1.00 12.81 1142 ALA A N 1
ATOM 604 C CA . ALA A 1 96 ? -13.653 -7.209 5.341 1.00 12.80 1142 ALA A CA 1
ATOM 605 C C . ALA A 1 96 ? -14.404 -6.521 6.474 1.00 12.42 1142 ALA A C 1
ATOM 606 O O . ALA A 1 96 ? -14.962 -7.187 7.342 1.00 15.49 1142 ALA A O 1
ATOM 608 N N . GLY A 1 97 ? -14.471 -5.202 6.449 1.00 13.78 1143 GLY A N 1
ATOM 609 C CA . GLY A 1 97 ? -15.156 -4.466 7.488 1.00 12.32 1143 GLY A CA 1
ATOM 610 C C . GLY A 1 97 ? -16.663 -4.414 7.322 1.00 10.82 1143 GLY A C 1
ATOM 611 O O . GLY A 1 97 ? -17.211 -4.453 6.223 1.00 11.66 1143 GLY A O 1
ATOM 612 N N . VAL A 1 98 ? -17.335 -4.329 8.464 1.00 10.48 1144 VAL A N 1
ATOM 613 C CA . VAL A 1 98 ? -18.774 -4.094 8.531 1.00 10.11 1144 VAL A CA 1
ATOM 614 C C . VAL A 1 98 ? -19.047 -3.157 9.696 1.00 9.01 1144 VAL A C 1
ATOM 615 O O . VAL A 1 98 ? -18.380 -3.227 10.738 1.00 11.21 1144 VAL A O 1
ATOM 619 N N . ALA A 1 99 ? -20.036 -2.285 9.508 1.00 9.79 1145 ALA A N 1
ATOM 620 C CA . ALA A 1 99 ? -20.511 -1.380 10.545 1.00 10.42 1145 ALA A CA 1
ATOM 621 C C . ALA A 1 99 ? -22.024 -1.269 10.447 1.00 10.13 1145 ALA A C 1
ATOM 622 O O . ALA A 1 99 ? -22.612 -1.539 9.401 1.00 10.75 1145 ALA A O 1
ATOM 624 N N . VAL A 1 100 ? -22.647 -0.852 11.545 1.00 10.90 1146 VAL A N 1
ATOM 625 C CA . VAL A 1 100 ? -24.065 -0.529 11.573 1.00 10.90 1146 VAL A CA 1
ATOM 626 C C . VAL A 1 100 ? -24.188 0.918 12.013 1.00 11.35 1146 VAL A C 1
ATOM 627 O O . VAL A 1 100 ? -23.590 1.312 13.015 1.00 13.17 1146 VAL A O 1
ATOM 631 N N . ASN A 1 101 ? -24.970 1.708 11.275 1.00 12.00 1147 ASN A N 1
ATOM 632 C CA . ASN A 1 101 ? -25.073 3.121 11.590 1.00 12.45 1147 ASN A CA 1
ATOM 633 C C . ASN A 1 101 ? -26.258 3.415 12.515 1.00 14.76 1147 ASN A C 1
ATOM 634 O O . ASN A 1 101 ? -26.971 2.524 12.984 1.00 14.79 1147 ASN A O 1
ATOM 639 N N . ARG A 1 102 ? -26.467 4.709 12.768 1.00 15.72 1148 ARG A N 1
ATOM 640 C CA . ARG A 1 102 ? -27.433 5.163 13.757 1.00 18.36 1148 ARG A CA 1
ATOM 641 C C . ARG A 1 102 ? -28.876 4.834 13.396 1.00 18.92 1148 ARG A C 1
ATOM 642 O O . ARG A 1 102 ? -29.734 4.856 14.277 1.00 21.78 1148 ARG A O 1
ATOM 644 N N . ILE A 1 103 ? -29.177 4.546 12.138 1.00 16.88 1149 ILE A N 1
ATOM 645 C CA . ILE A 1 103 ? -30.528 4.179 11.726 1.00 17.24 1149 ILE A CA 1
ATOM 646 C C . ILE A 1 103 ? -30.611 2.714 11.299 1.00 17.44 1149 ILE A C 1
ATOM 647 O O . ILE A 1 103 ? -31.550 2.313 10.591 1.00 19.74 1149 ILE A O 1
ATOM 652 N N . GLY A 1 104 ? -29.637 1.907 11.710 1.00 16.74 1150 GLY A N 1
ATOM 653 C CA . GLY A 1 104 ? -29.709 0.479 11.495 1.00 16.33 1150 GLY A CA 1
ATOM 654 C C . GLY A 1 104 ? -29.226 -0.003 10.144 1.00 15.64 1150 GLY A C 1
ATOM 655 O O . GLY A 1 104 ? -29.346 -1.200 9.853 1.00 15.76 1150 GLY A O 1
ATOM 656 N N . GLN A 1 105 ? -28.671 0.870 9.314 1.00 14.77 1151 GLN A N 1
ATOM 657 C CA . GLN A 1 105 ? -28.164 0.434 8.021 1.00 14.56 1151 GLN A CA 1
ATOM 658 C C . GLN A 1 105 ? -26.836 -0.286 8.194 1.00 11.98 1151 GLN A C 1
ATOM 659 O O . GLN A 1 105 ? -26.051 0.034 9.081 1.00 12.30 1151 GLN A O 1
ATOM 665 N N . TYR A 1 106 ? -26.611 -1.278 7.337 1.00 11.64 1152 TYR A N 1
ATOM 666 C CA . TYR A 1 106 ? -25.348 -2.004 7.284 1.00 11.64 1152 TYR A CA 1
ATOM 667 C C . TYR A 1 106 ? -24.427 -1.348 6.266 1.00 11.07 1152 TYR A C 1
ATOM 668 O O . TYR A 1 106 ? -24.832 -1.089 5.127 1.00 12.74 1152 TYR A O 1
ATOM 677 N N . ILE A 1 107 ? -23.201 -1.080 6.682 1.00 10.42 1153 ILE A N 1
ATOM 678 C CA . ILE A 1 107 ? -22.170 -0.496 5.832 1.00 10.62 1153 ILE A CA 1
ATOM 679 C C . ILE A 1 107 ? -21.081 -1.549 5.685 1.00 9.62 1153 ILE A C 1
ATOM 680 O O . ILE A 1 107 ? -20.480 -1.962 6.683 1.00 10.49 1153 ILE A O 1
ATOM 685 N N . ILE A 1 108 ? -20.796 -1.958 4.446 1.00 10.41 1154 ILE A N 1
ATOM 686 C CA . ILE A 1 108 ? -19.879 -3.063 4.174 1.00 10.81 1154 ILE A CA 1
ATOM 687 C C . ILE A 1 108 ? -18.726 -2.575 3.312 1.00 10.17 1154 ILE A C 1
ATOM 688 O O . ILE A 1 108 ? -18.941 -1.950 2.261 1.00 11.03 1154 ILE A O 1
ATOM 693 N N . ALA A 1 109 ? -17.506 -2.893 3.736 1.00 10.24 1155 ALA A N 1
ATOM 694 C CA . ALA A 1 109 ? -16.321 -2.676 2.911 1.00 11.02 1155 ALA A CA 1
ATOM 695 C C . ALA A 1 109 ? -16.118 -3.922 2.055 1.00 10.75 1155 ALA A C 1
ATOM 696 O O . ALA A 1 109 ? -15.714 -4.984 2.547 1.00 12.17 1155 ALA A O 1
ATOM 698 N N . ASP A 1 110 ? -16.412 -3.786 0.767 1.00 10.78 1156 ASP A N 1
ATOM 699 C CA . ASP A 1 110 ? -16.446 -4.910 -0.166 1.00 10.47 1156 ASP A CA 1
ATOM 700 C C . ASP A 1 110 ? -15.072 -5.012 -0.819 1.00 10.21 1156 ASP A C 1
ATOM 701 O O . ASP A 1 110 ? -14.844 -4.580 -1.941 1.00 11.31 1156 ASP A O 1
ATOM 706 N N . ARG A 1 111 ? -14.146 -5.629 -0.081 1.00 11.50 1157 ARG A N 1
ATOM 707 C CA . ARG A 1 111 ? -12.705 -5.564 -0.302 1.00 11.04 1157 ARG A CA 1
ATOM 708 C C . ARG A 1 111 ? -12.303 -5.727 -1.767 1.00 11.01 1157 ARG A C 1
ATOM 709 O O . ARG A 1 111 ? -11.659 -4.840 -2.340 1.00 10.97 1157 ARG A O 1
ATOM 717 N N . TYR A 1 112 ? -12.618 -6.882 -2.372 1.00 10.37 1158 TYR A N 1
ATOM 718 C CA . TYR A 1 112 ? -12.105 -7.187 -3.712 1.00 11.26 1158 TYR A CA 1
ATOM 719 C C . TYR A 1 112 ? -12.935 -6.561 -4.828 1.00 11.71 1158 TYR A C 1
ATOM 720 O O . TYR A 1 112 ? -12.530 -6.624 -5.997 1.00 12.32 1158 TYR A O 1
ATOM 729 N N . ASN A 1 113 ? -14.056 -5.928 -4.504 1.00 10.26 1159 ASN A N 1
ATOM 730 C CA . ASN A 1 113 ? -14.737 -5.062 -5.447 1.00 10.43 1159 ASN A CA 1
ATOM 731 C C . ASN A 1 113 ? -14.379 -3.594 -5.257 1.00 10.20 1159 ASN A C 1
ATOM 732 O O . ASN A 1 113 ? -14.892 -2.746 -5.988 1.00 11.56 1159 ASN A O 1
ATOM 737 N N . HIS A 1 114 ? -13.525 -3.277 -4.286 1.00 9.85 1160 HIS A N 1
ATOM 738 C CA . HIS A 1 114 ? -13.017 -1.920 -4.096 1.00 9.28 1160 HIS A CA 1
ATOM 739 C C . HIS A 1 114 ? -14.153 -0.909 -4.032 1.00 8.95 1160 HIS A C 1
ATOM 740 O O . HIS A 1 114 ? -14.131 0.147 -4.675 1.00 10.68 1160 HIS A O 1
ATOM 747 N N . ARG A 1 115 ? -15.132 -1.205 -3.181 1.00 9.41 1161 ARG A N 1
ATOM 748 C CA . ARG A 1 115 ? -16.299 -0.351 -3.032 1.00 9.98 1161 ARG A CA 1
ATOM 749 C C . ARG A 1 115 ? -16.880 -0.541 -1.638 1.00 9.21 1161 ARG A C 1
ATOM 750 O O . ARG A 1 115 ? -16.576 -1.508 -0.936 1.00 9.81 1161 ARG A O 1
ATOM 758 N N . ILE A 1 116 ? -17.750 0.392 -1.270 1.00 9.59 1162 ILE A N 1
ATOM 759 C CA . ILE A 1 116 ? -18.587 0.318 -0.079 1.00 9.56 1162 ILE A CA 1
ATOM 760 C C . ILE A 1 116 ? -20.019 0.060 -0.525 1.00 10.24 1162 ILE A C 1
ATOM 761 O O . ILE A 1 116 ? -20.478 0.643 -1.518 1.00 10.47 1162 ILE A O 1
ATOM 766 N N . GLN A 1 117 ? -20.737 -0.770 0.231 1.00 10.32 1163 GLN A N 1
ATOM 767 C CA . GLN A 1 117 ? -22.167 -0.958 0.018 1.00 10.88 1163 GLN A CA 1
ATOM 768 C C . GLN A 1 117 ? -22.941 -0.596 1.280 1.00 11.03 1163 GLN A C 1
ATOM 769 O O . GLN A 1 117 ? -22.494 -0.854 2.400 1.00 12.15 1163 GLN A O 1
ATOM 775 N N . VAL A 1 118 ? -24.087 0.038 1.073 1.00 11.32 1164 VAL A N 1
ATOM 776 C CA . VAL A 1 118 ? -25.018 0.379 2.132 1.00 11.41 1164 VAL A CA 1
ATOM 777 C C . VAL A 1 118 ? -26.294 -0.419 1.914 1.00 12.59 1164 VAL A C 1
ATOM 778 O O . VAL A 1 118 ? -26.879 -0.386 0.826 1.00 12.32 1164 VAL A O 1
ATOM 782 N N . LEU A 1 119 ? -26.727 -1.129 2.948 1.00 12.87 1165 LEU A N 1
ATOM 783 C CA . LEU A 1 119 ? -27.942 -1.926 2.910 1.00 14.17 1165 LEU A CA 1
ATOM 784 C C . LEU A 1 119 ? -28.866 -1.464 4.027 1.00 15.55 1165 LEU A C 1
ATOM 785 O O . LEU A 1 119 ? -28.412 -0.978 5.059 1.00 16.56 1165 LEU A O 1
ATOM 790 N N . ASP A 1 120 ? -30.166 -1.584 3.799 1.00 17.10 1166 ASP A N 1
ATOM 791 C CA . ASP A 1 120 ? -31.110 -1.098 4.796 1.00 18.52 1166 ASP A CA 1
ATOM 792 C C . ASP A 1 120 ? -31.121 -2.046 5.992 1.00 20.04 1166 ASP A C 1
ATOM 793 O O . ASP A 1 120 ? -30.400 -3.056 5.987 1.00 20.02 1166 ASP A O 1
ATOM 798 N N . PRO A 1 121 ? -31.858 -1.721 7.060 1.00 21.00 1167 PRO A N 1
ATOM 799 C CA . PRO A 1 121 ? -31.793 -2.541 8.280 1.00 21.35 1167 PRO A CA 1
ATOM 800 C C . PRO A 1 121 ? -32.284 -3.958 8.094 1.00 22.65 1167 PRO A C 1
ATOM 801 O O . PRO A 1 121 ? -32.071 -4.783 8.989 1.00 24.12 1167 PRO A O 1
ATOM 805 N N . GLN A 1 122 ? -32.961 -4.253 6.984 1.00 23.47 1168 GLN A N 1
ATOM 806 C CA . GLN A 1 122 ? -33.400 -5.599 6.647 1.00 22.79 1168 GLN A CA 1
ATOM 807 C C . GLN A 1 122 ? -32.410 -6.313 5.737 1.00 21.53 1168 GLN A C 1
ATOM 808 O O . GLN A 1 122 ? -32.670 -7.447 5.329 1.00 24.27 1168 GLN A O 1
ATOM 814 N N . GLY A 1 123 ? -31.297 -5.676 5.389 1.00 20.00 1169 GLY A N 1
ATOM 815 C CA . GLY A 1 123 ? -30.352 -6.282 4.482 1.00 19.39 1169 GLY A CA 1
ATOM 816 C C . GLY A 1 123 ? -30.610 -6.035 3.015 1.00 20.75 1169 GLY A C 1
ATOM 817 O O . GLY A 1 123 ? -30.005 -6.710 2.181 1.00 21.50 1169 GLY A O 1
ATOM 818 N N . ARG A 1 124 ? -31.483 -5.091 2.675 1.00 19.32 1170 ARG A N 1
ATOM 819 C CA . ARG A 1 124 ? -31.828 -4.786 1.291 1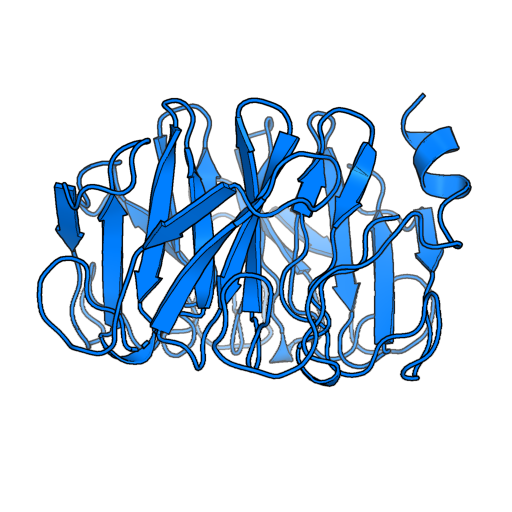.00 18.57 1170 ARG A CA 1
ATOM 820 C C . ARG A 1 124 ? -30.860 -3.745 0.743 1.00 16.78 1170 ARG A C 1
ATOM 821 O O . ARG A 1 124 ? -30.667 -2.693 1.351 1.00 17.09 1170 ARG A O 1
ATOM 829 N N . PHE A 1 125 ? -30.272 -4.028 -0.414 1.00 16.61 1171 PHE A N 1
ATOM 830 C CA . PHE A 1 125 ? -29.294 -3.118 -0.986 1.00 15.24 1171 PHE A CA 1
ATOM 831 C C . PHE A 1 125 ? -29.905 -1.747 -1.233 1.00 14.76 1171 PHE A C 1
ATOM 832 O O . PHE A 1 125 ? -31.011 -1.626 -1.778 1.00 16.35 1171 PHE A O 1
ATOM 840 N N . LEU A 1 126 ? -29.181 -0.712 -0.824 1.00 13.75 1172 LEU A N 1
ATOM 841 C CA . LEU A 1 126 ? -29.559 0.667 -1.088 1.00 14.48 1172 LEU A CA 1
ATOM 842 C C . LEU A 1 126 ? -28.617 1.343 -2.068 1.00 14.76 1172 LEU A C 1
ATOM 843 O O . LEU A 1 126 ? -29.076 2.015 -2.995 1.00 16.13 1172 LEU A O 1
ATOM 848 N N . ARG A 1 127 ? -27.306 1.197 -1.882 1.00 13.51 1173 ARG A N 1
ATOM 849 C CA . ARG A 1 127 ? -26.384 1.894 -2.767 1.00 15.02 1173 ARG A CA 1
ATOM 850 C C . ARG A 1 127 ? -24.986 1.326 -2.618 1.00 14.17 1173 ARG A C 1
ATOM 851 O O . ARG A 1 127 ? -24.625 0.746 -1.587 1.00 14.89 1173 ARG A O 1
ATOM 859 N N . ALA A 1 128 ? -24.190 1.551 -3.656 1.00 13.93 1174 ALA A N 1
ATOM 860 C CA . ALA A 1 128 ? -22.773 1.247 -3.667 1.00 13.37 1174 ALA A CA 1
ATOM 861 C C . ALA A 1 128 ? -22.027 2.490 -4.114 1.00 13.81 1174 ALA A C 1
ATOM 862 O O . ALA A 1 128 ? -22.521 3.273 -4.930 1.00 16.28 1174 ALA A O 1
ATOM 864 N N . PHE A 1 129 ? -20.839 2.689 -3.559 1.00 11.64 1175 PHE A N 1
ATOM 865 C CA . PHE A 1 129 ? -19.984 3.763 -4.030 1.00 11.87 1175 PHE A CA 1
ATOM 866 C C . PHE A 1 129 ? -18.541 3.308 -4.004 1.00 11.88 1175 PHE A C 1
ATOM 867 O O . PHE A 1 129 ? -18.134 2.514 -3.147 1.00 11.37 1175 PHE A O 1
ATOM 875 N N . GLY A 1 130 ? -17.783 3.814 -4.957 1.00 12.13 1176 GLY A N 1
ATOM 876 C CA . GLY A 1 130 ? -16.373 3.526 -5.063 1.00 13.26 1176 GLY A CA 1
ATOM 877 C C . GLY A 1 130 ? -16.060 2.512 -6.150 1.00 13.11 1176 GLY A C 1
ATOM 878 O O . GLY A 1 130 ? -16.906 1.727 -6.585 1.00 13.27 1176 GLY A O 1
ATOM 879 N N . SER A 1 131 ? -14.820 2.574 -6.616 1.00 12.80 1177 SER A N 1
ATOM 880 C CA . SER A 1 131 ? -14.246 1.583 -7.509 1.00 12.60 1177 SER A CA 1
ATOM 881 C C . SER A 1 131 ? -12.740 1.624 -7.292 1.00 10.29 1177 SER A C 1
ATOM 882 O O . SER A 1 131 ? -12.229 2.448 -6.528 1.00 11.64 1177 SER A O 1
ATOM 885 N N . GLN A 1 132 ? -12.030 0.729 -7.965 1.00 11.37 1178 GLN A N 1
ATOM 886 C CA . GLN A 1 132 ? -10.604 0.575 -7.718 1.00 11.04 1178 GLN A CA 1
ATOM 887 C C . GLN A 1 132 ? -9.811 1.753 -8.277 1.00 11.83 1178 GLN A C 1
ATOM 888 O O . GLN A 1 132 ? -9.998 2.151 -9.431 1.00 14.26 1178 GLN A O 1
ATOM 894 N N . GLY A 1 133 ? -8.929 2.313 -7.456 1.00 11.28 1179 GLY A N 1
ATOM 895 C CA . GLY A 1 133 ? -8.060 3.381 -7.905 1.00 12.42 1179 GLY A CA 1
ATOM 896 C C . GLY A 1 133 ? -7.594 4.253 -6.754 1.00 12.52 1179 GLY A C 1
ATOM 897 O O . GLY A 1 133 ? -7.729 3.900 -5.583 1.00 11.44 1179 GLY A O 1
ATOM 898 N N . THR A 1 134 ? -6.993 5.391 -7.129 1.00 13.56 1180 THR A N 1
ATOM 899 C CA . THR A 1 134 ? -6.392 6.320 -6.185 1.00 13.32 1180 THR A CA 1
ATOM 900 C C . THR A 1 134 ? -7.062 7.683 -6.162 1.00 12.92 1180 THR A C 1
ATOM 901 O O . THR A 1 134 ? -6.741 8.482 -5.277 1.00 13.87 1180 THR A O 1
ATOM 905 N N . ALA A 1 135 ? -7.949 7.990 -7.109 1.00 14.15 1181 ALA A N 1
ATOM 906 C CA . ALA A 1 135 ? -8.694 9.243 -7.061 1.00 14.08 1181 ALA A CA 1
ATOM 907 C C . ALA A 1 135 ? -9.530 9.309 -5.779 1.00 12.50 1181 ALA A C 1
ATOM 908 O O . ALA A 1 135 ? -9.783 8.298 -5.106 1.00 12.31 1181 ALA A O 1
ATOM 910 N N . ASP A 1 136 ? -9.943 10.521 -5.427 1.00 12.96 1182 ASP A N 1
ATOM 911 C CA . ASP A 1 136 ? -10.854 10.683 -4.301 1.00 12.86 1182 ASP A CA 1
ATOM 912 C C . ASP A 1 136 ? -12.106 9.859 -4.559 1.00 12.85 1182 ASP A C 1
ATOM 913 O O . ASP A 1 136 ? -12.683 9.911 -5.649 1.00 14.98 1182 ASP A O 1
ATOM 918 N N . GLY A 1 137 ? -12.524 9.088 -3.560 1.00 12.43 1183 GLY A N 1
ATOM 919 C CA . GLY A 1 137 ? -13.679 8.230 -3.733 1.00 12.75 1183 GLY A CA 1
ATOM 920 C C . GLY A 1 137 ? -13.398 6.895 -4.378 1.00 11.25 1183 GLY A C 1
ATOM 921 O O . GLY A 1 137 ? -14.331 6.112 -4.569 1.00 13.79 1183 GLY A O 1
ATOM 922 N N . LYS A 1 138 ? -12.152 6.617 -4.740 1.00 11.00 1184 LYS A N 1
ATOM 923 C CA . LYS A 1 138 ? -11.738 5.311 -5.216 1.00 11.20 1184 LYS A CA 1
ATOM 924 C C . LYS A 1 138 ? -10.836 4.671 -4.172 1.00 10.96 1184 LYS A C 1
ATOM 925 O O . LYS A 1 138 ? -10.204 5.365 -3.370 1.00 11.23 1184 LYS A O 1
ATOM 931 N N . PHE A 1 139 ? -10.791 3.342 -4.182 1.00 9.96 1185 PHE A N 1
ATOM 932 C CA . PHE A 1 139 ? -10.122 2.572 -3.147 1.00 9.55 1185 PHE A CA 1
ATOM 933 C C . PHE A 1 139 ? -9.133 1.574 -3.735 1.00 9.43 1185 PHE A C 1
ATOM 934 O O . PHE A 1 139 ? -9.282 1.075 -4.856 1.00 10.95 1185 PHE A O 1
ATOM 942 N N . ASN A 1 140 ? -8.156 1.221 -2.915 1.00 9.61 1186 ASN A N 1
ATOM 943 C CA . ASN A 1 140 ? -7.355 0.020 -3.141 1.00 10.39 1186 ASN A CA 1
ATOM 944 C C . ASN A 1 140 ? -7.463 -0.804 -1.867 1.00 9.41 1186 ASN A C 1
ATOM 945 O O . ASN A 1 140 ? -6.684 -0.627 -0.929 1.00 10.05 1186 ASN A O 1
ATOM 950 N N . TYR A 1 141 ? -8.443 -1.701 -1.858 1.00 9.97 1187 TYR A N 1
ATOM 951 C CA . TYR A 1 141 ? -8.724 -2.652 -0.788 1.00 10.45 1187 TYR A CA 1
ATOM 952 C C . TYR A 1 141 ? -9.291 -1.933 0.429 1.00 10.06 1187 TYR A C 1
ATOM 953 O O . TYR A 1 141 ? -8.625 -1.815 1.468 1.00 11.35 1187 TYR A O 1
ATOM 962 N N . PRO A 1 142 ? -10.522 -1.441 0.344 1.00 10.01 1188 PRO A N 1
ATOM 963 C CA . PRO A 1 142 ? -11.162 -0.908 1.549 1.00 10.03 1188 PRO A CA 1
ATOM 964 C C . PRO A 1 142 ? -11.328 -2.027 2.559 1.00 9.73 1188 PRO A C 1
ATOM 965 O O . PRO A 1 142 ? -11.716 -3.145 2.217 1.00 10.14 1188 PRO A O 1
ATOM 969 N N . TRP A 1 143 ? -11.018 -1.720 3.813 1.00 9.71 1189 TRP A N 1
ATOM 970 C CA . TRP A 1 143 ? -10.950 -2.740 4.847 1.00 10.12 1189 TRP A CA 1
ATOM 971 C C . TRP A 1 143 ? -11.903 -2.377 5.985 1.00 10.30 1189 TRP A C 1
ATOM 972 O O . TRP A 1 143 ? -13.094 -2.687 5.916 1.00 12.36 1189 TRP A O 1
ATOM 983 N N . GLY A 1 144 ? -11.431 -1.695 7.022 1.00 11.09 1190 GLY A N 1
ATOM 984 C CA . GLY A 1 144 ? -12.326 -1.282 8.081 1.00 11.10 1190 GLY A CA 1
ATOM 985 C C . GLY A 1 144 ? -13.247 -0.156 7.643 1.00 9.76 1190 GLY A C 1
ATOM 986 O O . GLY A 1 144 ? -12.899 0.690 6.809 1.00 11.19 1190 GLY A O 1
ATOM 987 N N . VAL A 1 145 ? -14.432 -0.132 8.246 1.00 9.43 1191 VAL A N 1
ATOM 988 C CA . VAL A 1 145 ? -15.417 0.916 8.016 1.00 9.75 1191 VAL A CA 1
ATOM 989 C C . VAL A 1 145 ? -16.146 1.188 9.326 1.00 9.99 1191 VAL A C 1
ATOM 990 O O . VAL A 1 145 ? -16.398 0.280 10.122 1.00 10.97 1191 VAL A O 1
ATOM 994 N N . THR A 1 146 ? -16.449 2.459 9.570 1.00 10.26 1192 THR A N 1
ATOM 995 C CA . THR A 1 146 ? -17.235 2.838 10.735 1.00 10.62 1192 THR A CA 1
ATOM 996 C C . THR A 1 146 ? -18.028 4.097 10.406 1.00 9.71 1192 THR A C 1
ATOM 997 O O . THR A 1 146 ? -17.866 4.699 9.339 1.00 10.71 1192 THR A O 1
ATOM 1001 N N . THR A 1 147 ? -18.895 4.487 11.334 1.00 11.14 1193 THR A N 1
ATOM 1002 C CA . THR A 1 147 ? -19.740 5.661 11.159 1.00 11.44 1193 THR A CA 1
ATOM 1003 C C . THR A 1 147 ? -19.759 6.485 12.439 1.00 13.21 1193 THR A C 1
ATOM 1004 O O . THR A 1 147 ? -19.466 5.990 13.530 1.00 15.47 1193 THR A O 1
ATOM 1008 N N . ASP A 1 148 ? -20.108 7.755 12.294 1.00 13.64 1194 ASP A N 1
ATOM 1009 C CA . ASP A 1 148 ? -20.259 8.645 13.440 1.00 14.53 1194 ASP A CA 1
ATOM 1010 C C . ASP A 1 148 ? -21.734 8.946 13.724 1.00 16.44 1194 ASP A C 1
ATOM 1011 O O . ASP A 1 148 ? -22.644 8.445 13.051 1.00 17.53 1194 ASP A O 1
ATOM 1016 N N . ALA A 1 149 ? -21.961 9.773 14.756 1.00 17.53 1195 ALA A N 1
ATOM 1017 C CA . ALA A 1 149 ? -23.319 10.083 15.205 1.00 21.12 1195 ALA A CA 1
ATOM 1018 C C . ALA A 1 149 ? -24.159 10.762 14.134 1.00 22.00 1195 ALA A C 1
ATOM 1019 O O . ALA A 1 149 ? -25.389 10.711 14.204 1.00 25.25 1195 ALA A O 1
ATOM 1021 N N . LEU A 1 150 ? -23.532 11.411 13.159 1.00 19.65 1196 LEU A N 1
ATOM 1022 C CA . LEU A 1 150 ? -24.245 12.084 12.083 1.00 21.61 1196 LEU A CA 1
ATOM 1023 C C . LEU A 1 150 ? -24.399 11.211 10.850 1.00 20.52 1196 LEU A C 1
ATOM 1024 O O . LEU A 1 150 ? -25.047 11.628 9.886 1.00 24.60 1196 LEU A O 1
ATOM 1029 N N . GLY A 1 151 ? -23.822 10.018 10.856 1.00 16.47 1197 GLY A N 1
ATOM 1030 C CA . GLY A 1 151 ? -23.933 9.129 9.726 1.00 15.85 1197 GLY A CA 1
ATOM 1031 C C . GLY A 1 151 ? -22.813 9.215 8.712 1.00 13.79 1197 GLY A C 1
ATOM 1032 O O . GLY A 1 151 ? -22.870 8.521 7.691 1.00 14.21 1197 GLY A O 1
ATOM 1033 N N . PHE A 1 152 ? -21.799 10.036 8.939 1.00 12.42 1198 PHE A N 1
ATOM 1034 C CA . PHE A 1 152 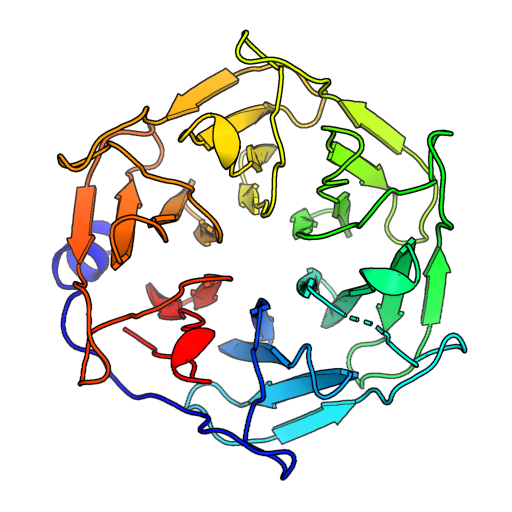? -20.650 9.995 8.048 1.00 11.91 1198 PHE A CA 1
ATOM 1035 C C . PHE A 1 152 ? -19.986 8.621 8.118 1.00 11.63 1198 PHE A C 1
ATOM 1036 O O . PHE A 1 152 ? -19.939 7.976 9.178 1.00 11.48 1198 PHE A O 1
ATOM 1044 N N . ILE A 1 153 ? -19.443 8.201 6.978 1.00 10.63 1199 ILE A N 1
ATOM 1045 C CA . ILE A 1 153 ? -18.778 6.914 6.806 1.00 10.12 1199 ILE A CA 1
ATOM 1046 C C . ILE A 1 153 ? -17.271 7.141 6.700 1.00 10.85 1199 ILE A C 1
ATOM 1047 O O . ILE A 1 153 ? -16.807 7.960 5.898 1.00 11.13 1199 ILE A O 1
ATOM 1052 N N . TYR A 1 154 ? -16.506 6.399 7.492 1.00 10.49 1200 TYR A N 1
ATOM 1053 C CA . TYR A 1 154 ? -15.053 6.495 7.523 1.00 9.91 1200 TYR A CA 1
ATOM 1054 C C . TYR A 1 154 ? -14.488 5.145 7.109 1.00 9.19 1200 TYR A C 1
ATOM 1055 O O . TYR A 1 154 ? -14.838 4.121 7.709 1.00 10.73 1200 TYR A O 1
ATOM 1064 N N . VAL A 1 155 ? -13.614 5.148 6.103 1.00 9.60 1201 VAL A N 1
ATOM 1065 C CA . VAL A 1 155 ? -13.113 3.937 5.466 1.00 9.78 1201 VAL A CA 1
ATOM 1066 C C . VAL A 1 155 ? -11.594 3.894 5.557 1.00 9.99 1201 VAL A C 1
ATOM 1067 O O . VAL A 1 155 ? -10.913 4.853 5.181 1.00 10.51 1201 VAL A O 1
ATOM 1071 N N . CYS A 1 156 ? -11.114 2.802 6.066 1.00 10.50 1202 CYS A N 1
ATOM 1072 C CA A CYS A 1 156 ? -9.639 2.475 5.916 0.59 10.21 1202 CYS A CA 1
ATOM 1073 C CA B CYS A 1 156 ? -9.662 2.527 6.009 0.41 11.19 1202 CYS A CA 1
ATOM 1074 C C . CYS A 1 156 ? -9.272 1.898 4.514 1.00 9.61 1202 CYS A C 1
ATOM 1075 O O . CYS A 1 156 ? -9.698 0.808 4.101 1.00 10.66 1202 CYS A O 1
ATOM 1080 N N . ASP A 1 157 ? -8.651 2.750 3.732 1.00 9.98 1203 ASP A N 1
ATOM 1081 C CA . ASP A 1 157 ? -8.366 2.459 2.325 1.00 10.47 1203 ASP A CA 1
ATOM 1082 C C . ASP A 1 157 ? -6.942 1.920 2.322 1.00 10.89 1203 ASP A C 1
ATOM 1083 O O . ASP A 1 157 ? -5.971 2.663 2.170 1.00 11.56 1203 ASP A O 1
ATOM 1088 N N . LYS A 1 158 ? -6.831 0.605 2.524 1.00 10.24 1204 LYS A N 1
ATOM 1089 C CA . LYS A 1 158 ? -5.611 0.019 3.075 1.00 10.68 1204 LYS A CA 1
ATOM 1090 C C . LYS A 1 158 ? -4.398 0.290 2.194 1.00 12.28 1204 LYS A C 1
ATOM 1091 O O . LYS A 1 158 ? -3.371 0.782 2.676 1.00 13.25 1204 LYS A O 1
ATOM 1097 N N . GLU A 1 159 ? -4.472 -0.066 0.914 1.00 11.67 1205 GLU A N 1
ATOM 1098 C CA . GLU A 1 159 ? -3.291 0.066 0.063 1.00 12.42 1205 GLU A CA 1
ATOM 1099 C C . GLU A 1 159 ? -3.085 1.484 -0.449 1.00 13.57 1205 GLU A C 1
ATOM 1100 O O . GLU A 1 159 ? -2.067 1.745 -1.091 1.00 15.23 1205 GLU A O 1
ATOM 1106 N N . ASN A 1 160 ? -4.000 2.407 -0.166 1.00 12.25 1206 ASN A N 1
ATOM 1107 C CA . ASN A 1 160 ? -3.734 3.821 -0.389 1.00 12.78 1206 ASN A CA 1
ATOM 1108 C C . ASN A 1 160 ? -3.269 4.529 0.880 1.00 12.80 1206 ASN A C 1
ATOM 1109 O O . ASN A 1 160 ? -3.088 5.748 0.869 1.00 13.16 1206 ASN A O 1
ATOM 1114 N N . HIS A 1 161 ? -3.067 3.786 1.970 1.00 12.83 1207 HIS A N 1
ATOM 1115 C CA A HIS A 1 161 ? -2.452 4.347 3.171 0.47 11.92 1207 HIS A CA 1
ATOM 1116 C CA B HIS A 1 161 ? -2.499 4.293 3.222 0.53 12.35 1207 HIS A CA 1
ATOM 1117 C C . HIS A 1 161 ? -3.231 5.541 3.716 1.00 11.67 1207 HIS A C 1
ATOM 1118 O O . HIS A 1 161 ? -2.643 6.525 4.160 1.00 12.04 1207 HIS A O 1
ATOM 1131 N N . ARG A 1 162 ? -4.559 5.465 3.692 1.00 10.21 1208 ARG A N 1
ATOM 1132 C CA . ARG A 1 162 ? -5.353 6.631 4.034 1.00 10.53 1208 ARG A CA 1
ATOM 1133 C C . ARG A 1 162 ? -6.711 6.227 4.580 1.00 9.99 1208 ARG A C 1
ATOM 1134 O O . ARG A 1 162 ? -7.181 5.099 4.401 1.00 11.02 1208 ARG A O 1
ATOM 1142 N N . VAL A 1 163 ? -7.350 7.196 5.217 1.00 9.90 1209 VAL A N 1
ATOM 1143 C CA . VAL A 1 163 ? -8.751 7.149 5.593 1.00 9.91 1209 VAL A CA 1
ATOM 1144 C C . VAL A 1 163 ? -9.491 8.090 4.663 1.00 8.99 1209 VAL A C 1
ATOM 1145 O O . VAL A 1 163 ? -9.050 9.221 4.437 1.00 10.74 1209 VAL A O 1
ATOM 1149 N N . GLN A 1 164 ? -10.628 7.646 4.151 1.00 9.58 1210 GLN A N 1
ATOM 1150 C CA . GLN A 1 164 ? -11.519 8.504 3.389 1.00 10.21 1210 GLN A CA 1
ATOM 1151 C C . GLN A 1 164 ? -12.848 8.617 4.123 1.00 10.16 1210 GLN A C 1
ATOM 1152 O O . GLN A 1 164 ? -13.315 7.671 4.768 1.00 10.52 1210 GLN A O 1
ATOM 1158 N N . VAL A 1 165 ? -13.452 9.797 4.021 1.00 10.42 1211 VAL A N 1
ATOM 1159 C CA . VAL A 1 165 ? -14.669 10.161 4.735 1.00 10.62 1211 VAL A CA 1
ATOM 1160 C C . VAL A 1 165 ? -15.737 10.529 3.713 1.00 10.20 1211 VAL A C 1
ATOM 1161 O O . VAL A 1 165 ? -15.473 11.278 2.761 1.00 12.02 1211 VAL A O 1
ATOM 1165 N N . PHE A 1 166 ? -16.953 10.022 3.935 1.00 9.78 1212 PHE A N 1
ATOM 1166 C CA . PHE A 1 166 ? -18.073 10.163 3.020 1.00 10.04 1212 PHE A CA 1
ATOM 1167 C C . PHE A 1 166 ? -19.324 10.538 3.796 1.00 10.65 1212 PHE A C 1
ATOM 1168 O O . PHE A 1 166 ? -19.481 10.186 4.969 1.00 11.36 1212 PHE A O 1
ATOM 1176 N N . GLN A 1 167 ? -20.236 11.222 3.118 1.00 11.57 1213 GLN A N 1
ATOM 1177 C CA . GLN A 1 167 ? -21.595 11.301 3.621 1.00 10.91 1213 GLN A CA 1
ATOM 1178 C C . GLN A 1 167 ? -22.242 9.919 3.560 1.00 11.05 1213 GLN A C 1
ATOM 1179 O O . GLN A 1 167 ? -21.738 8.989 2.918 1.00 11.97 1213 GLN A O 1
ATOM 1185 N N . SER A 1 168 ? -23.391 9.784 4.217 1.00 11.87 1214 SER A N 1
ATOM 1186 C CA . SER A 1 168 ? -24.039 8.481 4.267 1.00 13.31 1214 SER A CA 1
ATOM 1187 C C . SER A 1 168 ? -24.484 7.997 2.887 1.00 12.83 1214 SER A C 1
ATOM 1188 O O . SER A 1 168 ? -24.714 6.797 2.724 1.00 15.44 1214 SER A O 1
ATOM 1191 N N . ASP A 1 169 ? -24.601 8.894 1.900 1.00 13.11 1215 ASP A N 1
ATOM 1192 C CA . ASP A 1 169 ? -24.953 8.534 0.524 1.00 13.83 1215 ASP A CA 1
ATOM 1193 C C . ASP A 1 169 ? -23.739 8.271 -0.356 1.00 13.67 1215 ASP A C 1
ATOM 1194 O O . ASP A 1 169 ? -23.899 8.023 -1.556 1.00 15.34 1215 ASP A O 1
ATOM 1199 N N . GLY A 1 170 ? -22.540 8.299 0.208 1.00 13.26 1216 GLY A N 1
ATOM 1200 C CA . GLY A 1 170 ? -21.331 8.030 -0.530 1.00 14.39 1216 GLY A CA 1
ATOM 1201 C C . GLY A 1 170 ? -20.663 9.251 -1.123 1.00 13.19 1216 GLY A C 1
ATOM 1202 O O . GLY A 1 170 ? -19.629 9.111 -1.783 1.00 14.56 1216 GLY A O 1
ATOM 1203 N N . SER A 1 171 ? -21.222 10.444 -0.933 1.00 12.84 1217 SER A N 1
ATOM 1204 C CA . SER A 1 171 ? -20.557 11.649 -1.412 1.00 13.57 1217 SER A CA 1
ATOM 1205 C C . SER A 1 171 ? -19.233 11.858 -0.694 1.00 12.16 1217 SER A C 1
ATOM 1206 O O . SER A 1 171 ? -19.177 11.810 0.535 1.00 13.27 1217 SER A O 1
ATOM 1209 N N . PHE A 1 172 ? -18.174 12.146 -1.451 1.00 13.28 1218 PHE A N 1
ATOM 1210 C CA . PHE A 1 172 ? -16.855 12.345 -0.859 1.00 13.30 1218 PHE A CA 1
ATOM 1211 C C . PHE A 1 172 ? -16.822 13.610 -0.013 1.00 13.64 1218 PHE A C 1
ATOM 1212 O O . PHE A 1 172 ? -17.260 14.682 -0.448 1.00 14.05 1218 PHE A O 1
ATOM 1220 N N . VAL A 1 173 ? -16.295 13.476 1.200 1.00 12.53 1219 VAL A N 1
ATOM 1221 C CA . VAL A 1 173 ? -16.116 14.586 2.128 1.00 12.89 1219 VAL A CA 1
ATOM 1222 C C . VAL A 1 173 ? -14.649 14.986 2.241 1.00 13.64 1219 VAL A C 1
ATOM 1223 O O . VAL A 1 173 ? -14.318 16.168 2.145 1.00 15.25 1219 VAL A O 1
ATOM 1227 N N . GLY A 1 174 ? -13.759 14.021 2.478 1.00 12.89 1220 GLY A N 1
ATOM 1228 C CA . GLY A 1 174 ? -12.356 14.345 2.673 1.00 12.72 1220 GLY A CA 1
ATOM 1229 C C . GLY A 1 174 ? -11.546 13.097 2.938 1.00 11.60 1220 GLY A C 1
ATOM 1230 O O . GLY A 1 174 ? -12.061 11.982 2.915 1.00 12.66 1220 GLY A O 1
ATOM 1231 N N . LYS A 1 175 ? -10.253 13.294 3.175 1.00 11.41 1221 LYS A N 1
ATOM 1232 C CA . LYS A 1 175 ? -9.354 12.167 3.376 1.00 11.53 1221 LYS A CA 1
ATOM 1233 C C . LYS A 1 175 ? -8.143 12.647 4.153 1.00 12.03 1221 LYS A C 1
ATOM 1234 O O . LYS A 1 175 ? -7.854 13.846 4.200 1.00 13.26 1221 LYS A O 1
ATOM 1240 N N . PHE A 1 176 ? -7.433 11.690 4.749 1.00 11.52 1222 PHE A N 1
ATOM 1241 C CA . PHE A 1 176 ? -6.183 11.984 5.429 1.00 12.63 1222 PHE A CA 1
ATOM 1242 C C . PHE A 1 176 ? -5.342 10.720 5.505 1.00 12.45 1222 PHE A C 1
ATOM 1243 O O . PHE A 1 176 ? -5.862 9.603 5.443 1.00 11.97 1222 PHE A O 1
ATOM 1251 N N . GLY A 1 177 ? -4.044 10.916 5.602 1.00 14.29 1223 GLY A N 1
ATOM 1252 C CA . GLY A 1 177 ? -3.102 9.832 5.731 1.00 15.21 1223 GLY A CA 1
ATOM 1253 C C . GLY A 1 177 ? -2.340 9.586 4.445 1.00 16.56 1223 GLY A C 1
ATOM 1254 O O . GLY A 1 177 ? -2.852 9.771 3.331 1.00 16.67 1223 GLY A O 1
ATOM 1255 N N . SER A 1 178 ? -1.093 9.158 4.601 1.00 16.75 1224 SER A N 1
ATOM 1256 C CA . SER A 1 178 ? -0.279 8.722 3.482 1.00 16.23 1224 SER A CA 1
ATOM 1257 C C . SER A 1 178 ? 0.821 7.824 4.030 1.00 16.40 1224 SER A C 1
ATOM 1258 O O . SER A 1 178 ? 0.990 7.677 5.243 1.00 15.55 1224 SER A O 1
ATOM 1261 N N . CYS A 1 179 ? 1.570 7.228 3.114 1.00 17.98 1225 CYS A N 1
ATOM 1262 C CA A CYS A 1 179 ? 2.513 6.187 3.485 0.49 18.95 1225 CYS A CA 1
ATOM 1263 C CA B CYS A 1 179 ? 2.528 6.191 3.469 0.51 19.44 1225 CYS A CA 1
ATOM 1264 C C . CYS A 1 179 ? 3.636 6.738 4.356 1.00 18.78 1225 CYS A C 1
ATOM 1265 O O . CYS A 1 179 ? 4.134 7.850 4.148 1.00 21.74 1225 CYS A O 1
ATOM 1270 N N . GLY A 1 180 ? 4.042 5.938 5.335 1.00 17.75 1226 GLY A N 1
ATOM 1271 C CA . GLY A 1 180 ? 5.181 6.277 6.163 1.00 18.51 1226 GLY A CA 1
ATOM 1272 C C . GLY A 1 180 ? 4.987 5.874 7.609 1.00 17.94 1226 GLY A C 1
ATOM 1273 O O . GLY A 1 180 ? 3.924 5.359 7.972 1.00 16.40 1226 GLY A O 1
ATOM 1274 N N . ARG A 1 181 ? 6.026 6.079 8.429 1.00 19.95 1227 ARG A N 1
ATOM 1275 C CA . ARG A 1 181 ? 5.976 5.837 9.866 1.00 20.54 1227 ARG A CA 1
ATOM 1276 C C . ARG A 1 181 ? 6.005 7.137 10.656 1.00 19.88 1227 ARG A C 1
ATOM 1277 O O . ARG A 1 181 ? 6.019 7.097 11.885 1.00 21.84 1227 ARG A O 1
ATOM 1285 N N . GLY A 1 182 ? 5.985 8.287 9.985 1.00 19.03 1228 GLY A N 1
ATOM 1286 C CA . GLY A 1 182 ? 5.925 9.562 10.662 1.00 19.72 1228 GLY A CA 1
ATOM 1287 C C . GLY A 1 182 ? 4.549 9.872 11.222 1.00 21.41 1228 GLY A C 1
ATOM 1288 O O . GLY A 1 182 ? 3.589 9.117 11.075 1.00 21.17 1228 GLY A O 1
ATOM 1289 N N . GLU A 1 183 ? 4.463 11.027 11.882 1.00 24.75 1229 GLU A N 1
ATOM 1290 C CA . GLU A 1 183 ? 3.188 11.504 12.406 1.00 27.59 1229 GLU A CA 1
ATOM 1291 C C . GLU A 1 183 ? 2.182 11.676 11.272 1.00 26.94 1229 GLU A C 1
ATOM 1292 O O . GLU A 1 183 ? 2.498 12.244 10.222 1.00 27.74 1229 GLU A O 1
ATOM 1294 N N . GLY A 1 184 ? 0.969 11.166 11.479 1.00 26.21 1230 GLY A N 1
ATOM 1295 C CA . GLY A 1 184 ? -0.072 11.244 10.473 1.00 25.36 1230 GLY A CA 1
ATOM 1296 C C . GLY A 1 184 ? 0.096 10.325 9.286 1.00 23.23 1230 GLY A C 1
ATOM 1297 O O . GLY A 1 184 ? -0.741 10.358 8.377 1.00 24.50 1230 GLY A O 1
ATOM 1298 N N . GLN A 1 185 ? 1.153 9.522 9.246 1.00 19.02 1231 GLN A N 1
ATOM 1299 C CA . GLN A 1 185 ? 1.352 8.559 8.174 1.00 15.94 1231 GLN A CA 1
ATOM 1300 C C . GLN A 1 185 ? 0.907 7.171 8.622 1.00 15.77 1231 GLN A C 1
ATOM 1301 O O . GLN A 1 185 ? 0.810 6.875 9.817 1.00 17.98 1231 GLN A O 1
ATOM 1307 N N . LEU A 1 186 ? 0.589 6.334 7.639 1.00 13.67 1232 LEU A N 1
ATOM 1308 C CA . LEU A 1 186 ? 0.014 5.025 7.888 1.00 12.66 1232 LEU A CA 1
ATOM 1309 C C . LEU A 1 186 ? 0.653 3.997 6.972 1.00 13.37 1232 LEU A C 1
ATOM 1310 O O . LEU A 1 186 ? 1.029 4.305 5.838 1.00 15.79 1232 LEU A O 1
ATOM 1315 N N . GLU A 1 187 ? 0.782 2.766 7.475 1.00 13.00 1233 GLU A N 1
ATOM 1316 C CA . GLU A 1 187 ? 1.295 1.641 6.696 1.00 12.97 1233 GLU A CA 1
ATOM 1317 C C . GLU A 1 187 ? 0.322 0.483 6.846 1.00 13.39 1233 GLU A C 1
ATOM 1318 O O . GLU A 1 187 ? 0.268 -0.145 7.908 1.00 13.74 1233 GLU A O 1
ATOM 1324 N N . HIS A 1 188 ? -0.446 0.222 5.790 1.00 15.25 1234 HIS A N 1
ATOM 1325 C CA A HIS A 1 188 ? -1.393 -0.889 5.786 0.52 16.50 1234 HIS A CA 1
ATOM 1326 C CA B HIS A 1 188 ? -1.430 -0.851 5.745 0.48 16.13 1234 HIS A CA 1
ATOM 1327 C C . HIS A 1 188 ? -2.405 -0.761 6.922 1.00 15.31 1234 HIS A C 1
ATOM 1328 O O . HIS A 1 188 ? -2.572 -1.717 7.692 1.00 17.19 1234 HIS A O 1
ATOM 1341 N N . PRO A 1 189 ? -3.091 0.370 7.066 1.00 14.51 1235 PRO A N 1
ATOM 1342 C CA . PRO A 1 189 ? -4.113 0.476 8.106 1.00 14.89 1235 PRO A CA 1
ATOM 1343 C C . PRO A 1 189 ? -5.256 -0.474 7.785 1.00 14.03 1235 PRO A C 1
ATOM 1344 O O . PRO A 1 189 ? -5.660 -0.617 6.627 1.00 15.56 1235 PRO A O 1
ATOM 1348 N N . HIS A 1 190 ? -5.776 -1.134 8.820 1.00 12.99 1236 HIS A N 1
ATOM 1349 C CA . HIS A 1 190 ? -6.835 -2.120 8.646 1.00 11.73 1236 HIS A CA 1
ATOM 1350 C C . HIS A 1 190 ? -8.178 -1.685 9.220 1.00 11.90 1236 HIS A C 1
ATOM 1351 O O . HIS A 1 190 ? -9.169 -1.709 8.503 1.00 15.26 1236 HIS A O 1
ATOM 1358 N N . TYR A 1 191 ? -8.261 -1.361 10.503 1.00 10.04 1237 TYR A N 1
ATOM 1359 C CA . TYR A 1 191 ? -9.542 -1.112 11.138 1.00 9.75 1237 TYR A CA 1
ATOM 1360 C C . TYR A 1 191 ? -9.601 0.280 11.750 1.00 10.53 1237 TYR A C 1
ATOM 1361 O O . TYR A 1 191 ? -8.589 0.981 11.887 1.00 10.71 1237 TYR A O 1
ATOM 1370 N N . ILE A 1 192 ? -10.825 0.682 12.097 1.00 10.14 1238 ILE A N 1
ATOM 1371 C CA . ILE A 1 192 ? -11.113 2.070 12.427 1.00 9.89 1238 ILE A CA 1
ATOM 1372 C C . ILE A 1 192 ? -12.310 2.152 13.362 1.00 10.09 1238 ILE A C 1
ATOM 1373 O O . ILE A 1 192 ? -13.240 1.343 13.305 1.00 11.59 1238 ILE A O 1
ATOM 1378 N N . ALA A 1 193 ? -12.304 3.179 14.206 1.00 10.30 1239 ALA A N 1
ATOM 1379 C CA . ALA A 1 193 ? -13.408 3.479 15.105 1.00 11.82 1239 ALA A CA 1
ATOM 1380 C C . ALA A 1 193 ? -13.456 4.989 15.277 1.00 11.25 1239 ALA A C 1
ATOM 1381 O O . ALA A 1 193 ? -12.442 5.669 15.146 1.00 13.32 1239 ALA A O 1
ATOM 1383 N N . VAL A 1 194 ? -14.636 5.517 15.555 1.00 10.88 1240 VAL A N 1
ATOM 1384 C CA . VAL A 1 194 ? -14.812 6.944 15.800 1.00 12.05 1240 VAL A CA 1
ATOM 1385 C C . VAL A 1 194 ? -15.519 7.117 17.140 1.00 12.62 1240 VAL A C 1
ATOM 1386 O O . VAL A 1 194 ? -16.584 6.534 17.369 1.00 14.77 1240 VAL A O 1
ATOM 1390 N N . SER A 1 195 ? -14.924 7.919 18.018 1.00 13.55 1241 SER A N 1
ATOM 1391 C CA . SER A 1 195 ? -15.428 8.120 19.367 1.00 13.28 1241 SER A CA 1
ATOM 1392 C C . SER A 1 195 ? -16.535 9.183 19.405 1.00 13.86 1241 SER A C 1
ATOM 1393 O O . SER A 1 195 ? -16.721 9.966 18.469 1.00 16.13 1241 SER A O 1
ATOM 1396 N N . ASN A 1 196 ? -17.252 9.226 20.537 1.00 14.88 1242 ASN A N 1
ATOM 1397 C CA . ASN A 1 196 ? -18.219 10.294 20.791 1.00 17.47 1242 ASN A CA 1
ATOM 1398 C C . ASN A 1 196 ? -17.558 11.665 20.839 1.00 19.17 1242 ASN A C 1
ATOM 1399 O O . ASN A 1 196 ? -18.225 12.688 20.623 1.00 22.33 1242 ASN A O 1
ATOM 1404 N N . THR A 1 197 ? -16.269 11.712 21.176 1.00 18.78 1243 THR A N 1
ATOM 1405 C CA . THR A 1 197 ? -15.481 12.936 21.131 1.00 18.99 1243 THR A CA 1
ATOM 1406 C C . THR A 1 197 ? -14.950 13.250 19.734 1.00 18.62 1243 THR A C 1
ATOM 1407 O O . THR A 1 197 ? -14.112 14.155 19.598 1.00 18.75 1243 THR A O 1
ATOM 1411 N N . ASN A 1 198 ? -15.443 12.545 18.711 1.00 18.80 1244 ASN A N 1
ATOM 1412 C CA . ASN A 1 198 ? -15.095 12.785 17.304 1.00 19.87 1244 ASN A CA 1
ATOM 1413 C C . ASN A 1 198 ? -13.604 12.630 17.048 1.00 18.46 1244 ASN A C 1
ATOM 1414 O O . ASN A 1 198 ? -12.983 13.398 16.305 1.00 22.28 1244 ASN A O 1
ATOM 1419 N N . ARG A 1 199 ? -13.036 11.602 17.650 1.00 15.25 1245 ARG A N 1
ATOM 1420 C CA . ARG A 1 199 ? -11.682 11.171 17.353 1.00 16.28 1245 ARG A CA 1
ATOM 1421 C C . ARG A 1 199 ? -11.766 9.925 16.487 1.00 14.06 1245 ARG A C 1
ATOM 1422 O O . ARG A 1 199 ? -12.587 9.040 16.741 1.00 16.15 1245 ARG A O 1
ATOM 1430 N N . VAL A 1 200 ? -10.919 9.876 15.467 1.00 12.91 1246 VAL A N 1
ATOM 1431 C CA . VAL A 1 200 ? -10.852 8.772 14.521 1.00 12.34 1246 VAL A CA 1
ATOM 1432 C C . VAL A 1 200 ? -9.649 7.922 14.907 1.00 12.17 1246 VAL A C 1
ATOM 1433 O O . VAL A 1 200 ? -8.501 8.371 14.847 1.00 13.23 1246 VAL A O 1
ATOM 1437 N N . ILE A 1 201 ? -9.923 6.695 15.328 1.00 11.77 1247 ILE A N 1
ATOM 1438 C CA . ILE A 1 201 ? -8.940 5.784 15.902 1.00 11.19 1247 ILE A CA 1
ATOM 1439 C C . ILE A 1 201 ? -8.628 4.737 14.843 1.00 11.13 1247 ILE A C 1
ATOM 1440 O O . ILE A 1 201 ? -9.521 4.005 14.415 1.00 11.58 1247 ILE A O 1
ATOM 1445 N N . VAL A 1 202 ? -7.377 4.679 14.407 1.00 11.39 1248 VAL A N 1
ATOM 1446 C CA . VAL A 1 202 ? -6.967 3.857 13.270 1.00 11.74 1248 VAL A CA 1
ATOM 1447 C C . VAL A 1 202 ? -5.902 2.862 13.710 1.00 10.64 1248 VAL A C 1
ATOM 1448 O O . VAL A 1 202 ? -4.901 3.251 14.322 1.00 11.10 1248 VAL A O 1
ATOM 1452 N N . SER A 1 203 ? -6.106 1.582 13.395 1.00 10.79 1249 SER A N 1
ATOM 1453 C CA A SER A 1 203 ? -5.085 0.563 13.615 0.37 12.54 1249 SER A CA 1
ATOM 1454 C CA B SER A 1 203 ? -5.054 0.594 13.637 0.63 10.97 1249 SER A CA 1
ATOM 1455 C C . SER A 1 203 ? -4.077 0.650 12.472 1.00 11.75 1249 SER A C 1
ATOM 1456 O O . SER A 1 203 ? -4.399 0.285 11.338 1.00 13.37 1249 SER A O 1
ATOM 1461 N N . ASP A 1 204 ? -2.878 1.137 12.763 1.00 12.44 1250 ASP A N 1
ATOM 1462 C CA . ASP A 1 204 ? -1.839 1.389 11.774 1.00 12.36 1250 ASP A CA 1
ATOM 1463 C C . ASP A 1 204 ? -0.927 0.168 11.785 1.00 12.00 1250 ASP A C 1
ATOM 1464 O O . ASP A 1 204 ? 0.148 0.161 12.381 1.00 12.93 1250 ASP A O 1
ATOM 1469 N N . SER A 1 205 ? -1.398 -0.896 11.122 1.00 11.54 1251 SER A N 1
ATOM 1470 C CA . SER A 1 205 ? -0.927 -2.244 11.431 1.00 12.79 1251 SER A CA 1
ATOM 1471 C C . SER A 1 205 ? 0.580 -2.399 11.271 1.00 12.57 1251 SER A C 1
ATOM 1472 O O . SER A 1 205 ? 1.249 -2.927 12.166 1.00 12.70 1251 SER A O 1
ATOM 1475 N N . ASN A 1 206 ? 1.136 -1.980 10.135 1.00 12.66 1252 ASN A N 1
ATOM 1476 C CA . ASN A 1 206 ? 2.548 -2.255 9.888 1.00 13.30 1252 ASN A CA 1
ATOM 1477 C C . ASN A 1 206 ? 3.462 -1.284 10.618 1.00 13.91 1252 ASN A C 1
ATOM 1478 O O . ASN A 1 206 ? 4.684 -1.469 10.578 1.00 13.96 1252 ASN A O 1
ATOM 1483 N N . ASN A 1 207 ? 2.909 -0.277 11.287 1.00 12.82 1253 ASN A N 1
ATOM 1484 C CA . ASN A 1 207 ? 3.659 0.540 12.229 1.00 13.42 1253 ASN A CA 1
ATOM 1485 C C . ASN A 1 207 ? 3.412 0.145 13.683 1.00 13.14 1253 ASN A C 1
ATOM 1486 O O . ASN A 1 207 ? 3.893 0.829 14.596 1.00 13.59 1253 ASN A O 1
ATOM 1491 N N . HIS A 1 208 ? 2.674 -0.938 13.926 1.00 11.82 1254 HIS A N 1
ATOM 1492 C CA . HIS A 1 208 ? 2.516 -1.498 15.270 1.00 11.87 1254 HIS A CA 1
ATOM 1493 C C . HIS A 1 208 ? 2.001 -0.460 16.260 1.00 11.62 1254 HIS A C 1
ATOM 1494 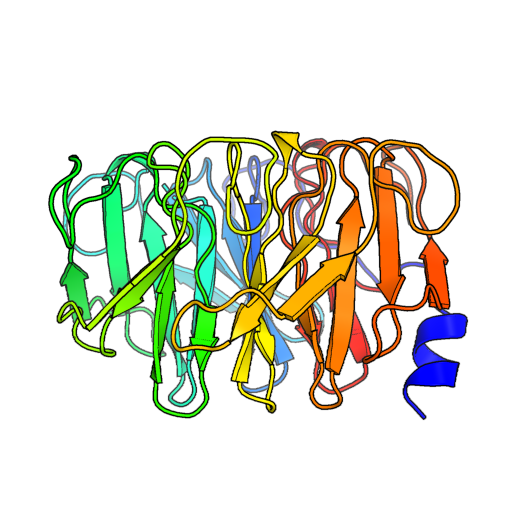O O . HIS A 1 208 ? 2.438 -0.391 17.411 1.00 12.95 1254 HIS A O 1
ATOM 1501 N N . ARG A 1 209 ? 1.037 0.338 15.820 1.00 11.43 1255 ARG A N 1
ATOM 1502 C CA . ARG A 1 209 ? 0.538 1.418 16.651 1.00 11.23 1255 ARG A CA 1
ATOM 1503 C C . ARG A 1 209 ? -0.901 1.735 16.273 1.00 11.44 1255 ARG A C 1
ATOM 1504 O O . ARG A 1 209 ? -1.386 1.367 15.201 1.00 11.80 1255 ARG A O 1
ATOM 1512 N N . ILE A 1 210 ? -1.579 2.413 17.188 1.00 12.30 1256 ILE A N 1
ATOM 1513 C CA . ILE A 1 210 ? -2.858 3.054 16.918 1.00 12.08 1256 ILE A CA 1
ATOM 1514 C C . ILE A 1 210 ? -2.591 4.544 16.743 1.00 11.86 1256 ILE A C 1
ATOM 1515 O O . ILE A 1 210 ? -1.852 5.155 17.526 1.00 14.14 1256 ILE A O 1
ATOM 1520 N N . GLN A 1 211 ? -3.172 5.133 15.715 1.00 12.05 1257 GLN A N 1
ATOM 1521 C CA . GLN A 1 211 ? -3.062 6.565 15.494 1.00 14.21 1257 GLN A CA 1
ATOM 1522 C C . GLN A 1 211 ? -4.439 7.182 15.634 1.00 13.05 1257 GLN A C 1
ATOM 1523 O O . GLN A 1 211 ? -5.420 6.657 15.103 1.00 13.11 1257 GLN A O 1
ATOM 1529 N N . ILE A 1 212 ? -4.505 8.294 16.354 1.00 13.57 1258 ILE A N 1
ATOM 1530 C CA . ILE A 1 212 ? -5.764 8.951 16.675 1.00 14.22 1258 ILE A CA 1
ATOM 1531 C C . ILE A 1 212 ? -5.736 10.333 16.047 1.00 14.86 1258 ILE A C 1
ATOM 1532 O O . ILE A 1 212 ? -4.804 11.109 16.288 1.00 15.69 1258 ILE A O 1
ATOM 1537 N N . PHE A 1 213 ? -6.745 10.622 15.229 1.00 14.23 1259 PHE A N 1
ATOM 1538 C CA . PHE A 1 213 ? -6.875 11.848 14.468 1.00 14.08 1259 PHE A CA 1
ATOM 1539 C C . PHE A 1 213 ? -8.150 12.570 14.890 1.00 16.95 1259 PHE A C 1
ATOM 1540 O O . PHE A 1 213 ? -9.095 11.962 15.382 1.00 18.26 1259 PHE A O 1
ATOM 1548 N N . ASP A 1 214 ? -8.203 13.874 14.660 1.00 18.61 1260 ASP A N 1
ATOM 1549 C CA . ASP A 1 214 ? -9.519 14.501 14.702 1.00 24.13 1260 ASP A CA 1
ATOM 1550 C C . ASP A 1 214 ? -10.240 14.255 13.373 1.00 25.35 1260 ASP A C 1
ATOM 1551 O O . ASP A 1 214 ? -9.660 13.743 12.411 1.00 24.41 1260 ASP A O 1
ATOM 1556 N N . VAL A 1 215 ? -11.541 14.573 13.338 1.00 29.85 1261 VAL A N 1
ATOM 1557 C CA . VAL A 1 215 ? -12.332 14.283 12.147 1.00 33.43 1261 VAL A CA 1
ATOM 1558 C C . VAL A 1 215 ? -11.866 15.120 10.966 1.00 34.72 1261 VAL A C 1
ATOM 1559 O O . VAL A 1 215 ? -12.107 14.746 9.811 1.00 34.98 1261 VAL A O 1
ATOM 1563 N N . ASN A 1 216 ? -11.206 16.250 11.230 1.00 35.66 1262 ASN A N 1
ATOM 1564 C CA . ASN A 1 216 ? -10.600 17.048 10.175 1.00 36.06 1262 ASN A CA 1
ATOM 1565 C C . ASN A 1 216 ? -9.318 16.432 9.626 1.00 33.85 1262 ASN A C 1
ATOM 1566 O O . ASN A 1 216 ? -8.825 16.897 8.596 1.00 34.70 1262 ASN A O 1
ATOM 1568 N N . GLY A 1 217 ? -8.761 15.415 10.284 1.00 31.02 1263 GLY A N 1
ATOM 1569 C CA . GLY A 1 217 ? -7.554 14.759 9.825 1.00 28.88 1263 GLY A CA 1
ATOM 1570 C C . GLY A 1 217 ? -6.275 15.134 10.550 1.00 28.09 1263 GLY A C 1
ATOM 1571 O O . GLY A 1 217 ? -5.205 14.655 10.162 1.00 29.57 1263 GLY A O 1
ATOM 1572 N N . LYS A 1 218 ? -6.343 15.962 11.585 1.00 26.77 1264 LYS A N 1
ATOM 1573 C CA . LYS A 1 218 ? -5.145 16.331 12.332 1.00 26.73 1264 LYS A CA 1
ATOM 1574 C C . LYS A 1 218 ? -4.793 15.245 13.341 1.00 23.84 1264 LYS A C 1
ATOM 1575 O O . LYS A 1 218 ? -5.670 14.678 13.993 1.00 22.34 1264 LYS A O 1
ATOM 1577 N N . VAL A 1 219 ? -3.501 14.942 13.464 1.00 24.12 1265 VAL A N 1
ATOM 1578 C CA . VAL A 1 219 ? -3.085 13.906 14.400 1.00 24.83 1265 VAL A CA 1
ATOM 1579 C C . VAL A 1 219 ? -3.204 14.437 15.817 1.00 22.75 1265 VAL A C 1
ATOM 1580 O O . VAL A 1 219 ? -2.736 15.542 16.134 1.00 25.39 1265 VAL A O 1
ATOM 1584 N N . LEU A 1 220 ? -3.836 13.654 16.674 1.00 20.05 1266 LEU A N 1
ATOM 1585 C CA . LEU A 1 220 ? -3.954 13.981 18.084 1.00 21.63 1266 LEU A CA 1
ATOM 1586 C C . LEU A 1 220 ? -2.978 13.197 18.939 1.00 22.73 1266 LEU A C 1
ATOM 1587 O O . LEU A 1 220 ? -2.380 13.767 19.855 1.00 26.66 1266 LEU A O 1
ATOM 1592 N N . SER A 1 221 ? -2.789 11.911 18.661 1.00 21.73 1267 SER A N 1
ATOM 1593 C CA . SER A 1 221 ? -1.895 11.114 19.486 1.00 22.70 1267 SER A CA 1
ATOM 1594 C C . SER A 1 221 ? -1.649 9.760 18.837 1.00 19.54 1267 SER A C 1
ATOM 1595 O O . SER A 1 221 ? -2.294 9.373 17.857 1.00 18.52 1267 SER A O 1
ATOM 1598 N N . THR A 1 222 ? -0.673 9.063 19.392 1.00 20.18 1268 THR A N 1
ATOM 1599 C CA . THR A 1 222 ? -0.332 7.706 19.024 1.00 21.54 1268 THR A CA 1
ATOM 1600 C C . THR A 1 222 ? -0.425 6.875 20.288 1.00 21.42 1268 THR A C 1
ATOM 1601 O O . THR A 1 222 ? -0.079 7.345 21.379 1.00 24.49 1268 THR A O 1
ATOM 1605 N N . VAL A 1 223 ? -0.888 5.644 20.140 1.00 18.74 1269 VAL A N 1
ATOM 1606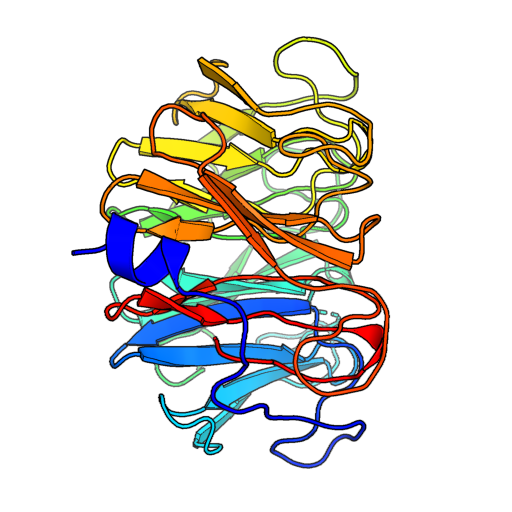 C CA . VAL A 1 223 ? -0.914 4.680 21.226 1.00 19.46 1269 VAL A CA 1
ATOM 1607 C C . VAL A 1 223 ? -0.047 3.511 20.811 1.00 18.25 1269 VAL A C 1
ATOM 1608 O O . VAL A 1 223 ? -0.236 2.943 19.727 1.00 16.02 1269 VAL A O 1
ATOM 1612 N N . GLY A 1 224 ? 0.910 3.176 21.651 1.00 20.96 1270 GLY A N 1
ATOM 1613 C CA . GLY A 1 224 ? 1.676 1.979 21.465 1.00 21.15 1270 GLY A CA 1
ATOM 1614 C C . GLY A 1 224 ? 2.832 2.127 20.492 1.00 21.82 1270 GLY A C 1
ATOM 1615 O O . GLY A 1 224 ? 3.196 3.208 20.006 1.00 24.27 1270 GLY A O 1
ATOM 1616 N N . GLY A 1 225 ? 3.392 0.966 20.195 1.00 20.09 1271 GLY A N 1
ATOM 1617 C CA . GLY A 1 225 ? 4.579 0.803 19.383 1.00 18.14 1271 GLY A CA 1
ATOM 1618 C C . GLY A 1 225 ? 4.946 -0.664 19.435 1.00 16.21 1271 GLY A C 1
ATOM 1619 O O . GLY A 1 225 ? 4.318 -1.449 20.147 1.00 15.94 1271 GLY A O 1
ATOM 1620 N N . GLU A 1 226 ? 5.972 -1.027 18.675 1.00 15.92 1272 GLU A N 1
ATOM 1621 C CA . GLU A 1 226 ? 6.250 -2.437 18.431 1.00 16.77 1272 GLU A CA 1
ATOM 1622 C C . GLU A 1 226 ? 6.758 -3.140 19.693 1.00 16.24 1272 GLU A C 1
ATOM 1623 O O . GLU A 1 226 ? 7.729 -2.698 20.320 1.00 19.68 1272 GLU A O 1
ATOM 1629 N N . GLY A 1 227 ? 6.131 -4.258 20.042 1.00 14.38 1273 GLY A N 1
ATOM 1630 C CA . GLY A 1 227 ? 6.600 -5.065 21.153 1.00 14.72 1273 GLY A CA 1
ATOM 1631 C C . GLY A 1 227 ? 5.507 -5.971 21.684 1.00 14.51 1273 GLY A C 1
ATOM 1632 O O . GLY A 1 227 ? 4.403 -6.046 21.138 1.00 14.60 1273 GLY A O 1
ATOM 1633 N N . SER A 1 228 ? 5.842 -6.669 22.773 1.00 15.55 1274 SER A N 1
ATOM 1634 C CA . SER A 1 228 ? 4.926 -7.599 23.409 1.00 17.21 1274 SER A CA 1
ATOM 1635 C C . SER A 1 228 ? 4.649 -7.277 24.869 1.00 17.30 1274 SER A C 1
ATOM 1636 O O . SER A 1 228 ? 3.934 -8.043 25.527 1.00 18.18 1274 SER A O 1
ATOM 1639 N N . ASP A 1 229 ? 5.182 -6.181 25.395 1.00 18.36 1275 ASP A N 1
ATOM 1640 C CA . ASP A 1 229 ? 4.801 -5.775 26.740 1.00 19.61 1275 ASP A CA 1
ATOM 1641 C C . ASP A 1 229 ? 3.415 -5.145 26.721 1.00 17.19 1275 ASP A C 1
ATOM 1642 O O . ASP A 1 229 ? 2.857 -4.841 25.664 1.00 15.07 1275 ASP A O 1
ATOM 1647 N N . ASP A 1 230 ? 2.868 -4.922 27.917 1.00 17.14 1276 ASP A N 1
ATOM 1648 C CA . ASP A 1 230 ? 1.600 -4.210 28.040 1.00 17.49 1276 ASP A CA 1
ATOM 1649 C C . ASP A 1 230 ? 1.706 -2.870 27.321 1.00 16.49 1276 ASP A C 1
ATOM 1650 O O . ASP A 1 230 ? 2.673 -2.132 27.506 1.00 18.86 1276 ASP A O 1
ATOM 1655 N N . GLY A 1 231 ? 0.727 -2.572 26.464 1.00 15.22 1277 GLY A N 1
ATOM 1656 C CA . GLY A 1 231 ? 0.708 -1.313 25.748 1.00 15.48 1277 GLY A CA 1
ATOM 1657 C C . GLY A 1 231 ? 1.518 -1.270 24.470 1.00 15.37 1277 GLY A C 1
ATOM 1658 O O . GLY A 1 231 ? 1.557 -0.219 23.820 1.00 16.76 1277 GLY A O 1
ATOM 1659 N N . GLN A 1 232 ? 2.149 -2.374 24.084 1.00 14.30 1278 GLN A N 1
ATOM 1660 C CA . GLN A 1 232 ? 2.859 -2.506 22.825 1.00 13.96 1278 GLN A CA 1
ATOM 1661 C C . GLN A 1 232 ? 2.102 -3.488 21.943 1.00 12.74 1278 GLN A C 1
ATOM 1662 O O . GLN A 1 232 ? 1.356 -4.342 22.437 1.00 14.41 1278 GLN A O 1
ATOM 1668 N N . PHE A 1 233 ? 2.290 -3.358 20.626 1.00 12.23 1279 PHE A N 1
ATOM 1669 C CA . PHE A 1 233 ? 1.539 -4.150 19.667 1.00 12.11 1279 PHE A CA 1
ATOM 1670 C C . PHE A 1 233 ? 2.463 -4.840 18.673 1.00 12.80 1279 PHE A C 1
ATOM 1671 O O . PHE A 1 233 ? 3.589 -4.399 18.425 1.00 13.31 1279 PHE A O 1
ATOM 1679 N N . LYS A 1 234 ? 1.933 -5.900 18.059 1.00 12.47 1280 LYS A N 1
ATOM 1680 C CA . LYS A 1 234 ? 2.492 -6.488 16.845 1.00 12.49 1280 LYS A CA 1
ATOM 1681 C C . LYS A 1 234 ? 1.345 -6.654 15.856 1.00 11.84 1280 LYS A C 1
ATOM 1682 O O . LYS A 1 234 ? 0.440 -7.465 16.086 1.00 12.70 1280 LYS A O 1
ATOM 1686 N N . PHE A 1 235 ? 1.363 -5.868 14.778 1.00 12.40 1281 PHE A N 1
ATOM 1687 C CA . PHE A 1 235 ? 0.379 -5.968 13.705 1.00 12.66 1281 PHE A CA 1
ATOM 1688 C C . PHE A 1 235 ? -1.053 -5.889 14.243 1.00 13.19 1281 PHE A C 1
ATOM 1689 O O . PHE A 1 235 ? -1.865 -6.785 14.001 1.00 14.34 1281 PHE A O 1
ATOM 1697 N N . PRO A 1 236 ? -1.402 -4.806 14.939 1.00 11.80 1282 PRO A N 1
ATOM 1698 C CA . PRO A 1 236 ? -2.770 -4.690 15.461 1.00 12.38 1282 PRO A CA 1
ATOM 1699 C C . PRO A 1 236 ? -3.790 -4.679 14.328 1.00 11.41 1282 PRO A C 1
ATOM 1700 O O . PRO A 1 236 ? -3.524 -4.179 13.232 1.00 13.40 1282 PRO A O 1
ATOM 1704 N N . ARG A 1 237 ? -4.977 -5.230 14.618 1.00 10.63 1283 ARG A N 1
ATOM 1705 C CA . ARG A 1 237 ? -6.062 -5.314 13.640 1.00 10.75 1283 ARG A CA 1
ATOM 1706 C C . ARG A 1 237 ? -7.291 -4.586 14.180 1.00 9.72 1283 ARG A C 1
ATOM 1707 O O . ARG A 1 237 ? -7.316 -3.357 14.189 1.00 10.83 1283 ARG A O 1
ATOM 1715 N N . GLY A 1 238 ? -8.315 -5.310 14.617 1.00 9.90 1284 GLY A N 1
ATOM 1716 C CA . GLY A 1 238 ? -9.551 -4.656 15.011 1.00 9.42 1284 GLY A CA 1
ATOM 1717 C C . GLY A 1 238 ? -9.358 -3.609 16.095 1.00 9.14 1284 GLY A C 1
ATOM 1718 O O . GLY A 1 238 ? -8.530 -3.750 16.997 1.00 10.68 1284 GLY A O 1
ATOM 1719 N N . VAL A 1 239 ? -10.140 -2.542 15.990 1.00 8.83 1285 VAL A N 1
ATOM 1720 C CA A VAL A 1 239 ? -10.224 -1.532 17.032 0.63 9.23 1285 VAL A CA 1
ATOM 1721 C CA B VAL A 1 239 ? -10.222 -1.518 17.021 0.37 9.79 1285 VAL A CA 1
ATOM 1722 C C . VAL A 1 239 ? -11.687 -1.185 17.266 1.00 9.66 1285 VAL A C 1
ATOM 1723 O O . VAL A 1 239 ? -12.509 -1.196 16.345 1.00 11.28 1285 VAL A O 1
ATOM 1730 N N . ALA A 1 240 ? -12.007 -0.865 18.518 1.00 10.14 1286 ALA A N 1
ATOM 1731 C CA . ALA A 1 240 ? -13.345 -0.423 18.870 1.00 9.73 1286 ALA A CA 1
ATOM 1732 C C . ALA A 1 240 ? -13.230 0.588 19.996 1.00 9.43 1286 ALA A C 1
ATOM 1733 O O . ALA A 1 240 ? -12.207 0.670 20.683 1.00 10.78 1286 ALA A O 1
ATOM 1735 N N . VAL A 1 241 ? -14.287 1.362 20.182 1.00 11.36 1287 VAL A N 1
ATOM 1736 C CA . VAL A 1 241 ? -14.348 2.361 21.240 1.00 11.89 1287 VAL A CA 1
ATOM 1737 C C . VAL A 1 241 ? -15.728 2.287 21.877 1.00 13.11 1287 VAL A C 1
ATOM 1738 O O . VAL A 1 241 ? -16.728 2.107 21.176 1.00 14.58 1287 VAL A O 1
ATOM 1742 N N . ASP A 1 242 ? -15.793 2.413 23.212 1.00 12.31 1288 ASP A N 1
ATOM 1743 C CA . ASP A 1 242 ? -17.077 2.437 23.901 1.00 12.13 1288 ASP A CA 1
ATOM 1744 C C . ASP A 1 242 ? -17.563 3.880 24.053 1.00 13.03 1288 ASP A C 1
ATOM 1745 O O . ASP A 1 242 ? -16.942 4.828 23.575 1.00 13.19 1288 ASP A O 1
ATOM 1750 N N . ASP A 1 243 ? -18.714 4.049 24.692 1.00 13.91 1289 ASP A N 1
ATOM 1751 C CA . ASP A 1 243 ? -19.346 5.362 24.732 1.00 15.26 1289 ASP A CA 1
ATOM 1752 C C . ASP A 1 243 ? -18.576 6.383 25.552 1.00 14.08 1289 ASP A C 1
ATOM 1753 O O . ASP A 1 243 ? -18.783 7.580 25.362 1.00 14.90 1289 ASP A O 1
ATOM 1758 N N . GLN A 1 244 ? -17.696 5.951 26.443 1.00 13.67 1290 GLN A N 1
ATOM 1759 C CA . GLN A 1 244 ? -16.881 6.868 27.223 1.00 13.43 1290 GLN A CA 1
ATOM 1760 C C . GLN A 1 244 ? -15.484 7.047 26.663 1.00 13.81 1290 GLN A C 1
ATOM 1761 O O . GLN A 1 244 ? -14.708 7.835 27.209 1.00 15.44 1290 GLN A O 1
ATOM 1767 N N . GLY A 1 245 ? -15.136 6.326 25.613 1.00 12.36 1291 GLY A N 1
ATOM 1768 C CA . GLY A 1 245 ? -13.844 6.489 25.000 1.00 12.67 1291 GLY A CA 1
ATOM 1769 C C . GLY A 1 245 ? -12.822 5.423 25.311 1.00 12.19 1291 GLY A C 1
ATOM 1770 O O . GLY A 1 245 ? -11.689 5.538 24.842 1.00 12.58 1291 GLY A O 1
ATOM 1771 N N . TYR A 1 246 ? -13.174 4.386 26.071 1.00 10.91 1292 TYR A N 1
ATOM 1772 C CA . TYR A 1 246 ? -12.254 3.265 26.244 1.00 10.30 1292 TYR A CA 1
ATOM 1773 C C . TYR A 1 246 ? -12.000 2.641 24.876 1.00 10.42 1292 TYR A C 1
ATOM 1774 O O . TYR A 1 246 ? -12.907 2.539 24.046 1.00 11.02 1292 TYR A O 1
ATOM 1783 N N . ILE A 1 247 ? -10.756 2.227 24.648 1.00 10.77 1293 ILE A N 1
ATOM 1784 C CA . ILE A 1 247 ? -10.298 1.731 23.354 1.00 10.15 1293 ILE A CA 1
ATOM 1785 C C . ILE A 1 247 ? -9.903 0.266 23.487 1.00 10.16 1293 ILE A C 1
ATOM 1786 O O . ILE A 1 247 ? -9.194 -0.110 24.429 1.00 11.03 1293 ILE A O 1
ATOM 1791 N N . PHE A 1 248 ? -10.360 -0.547 22.538 1.00 10.59 1294 PHE A N 1
ATOM 1792 C CA . PHE A 1 248 ? -10.148 -1.984 22.516 1.00 10.84 1294 PHE A CA 1
ATOM 1793 C C . PHE A 1 248 ? -9.380 -2.314 21.253 1.00 10.61 1294 PHE A C 1
ATOM 1794 O O . PHE A 1 248 ? -9.775 -1.896 20.164 1.00 11.61 1294 PHE A O 1
ATOM 1802 N N . VAL A 1 249 ? -8.284 -3.054 21.399 1.00 10.02 1295 VAL A N 1
ATOM 1803 C CA . VAL A 1 249 ? -7.427 -3.377 20.267 1.00 10.14 1295 VAL A CA 1
ATOM 1804 C C . VAL A 1 249 ? -7.245 -4.883 20.191 1.00 9.50 1295 VAL A C 1
ATOM 1805 O O . VAL A 1 249 ? -6.820 -5.515 21.169 1.00 10.11 1295 VAL A O 1
ATOM 1809 N N . ALA A 1 250 ? -7.502 -5.434 19.008 1.00 9.90 1296 ALA A N 1
ATOM 1810 C CA . ALA A 1 250 ? -7.153 -6.811 18.691 1.00 10.35 1296 ALA A CA 1
ATOM 1811 C C . ALA A 1 250 ? -5.688 -6.835 18.269 1.00 10.35 1296 ALA A C 1
ATOM 1812 O O . ALA A 1 250 ? -5.351 -6.508 17.127 1.00 11.76 1296 ALA A O 1
ATOM 1814 N N . ASP A 1 251 ? -4.801 -7.173 19.218 1.00 10.66 1297 ASP A N 1
ATOM 1815 C CA . ASP A 1 251 ? -3.349 -7.128 19.009 1.00 11.56 1297 ASP A CA 1
ATOM 1816 C C . ASP A 1 251 ? -2.973 -8.471 18.395 1.00 11.10 1297 ASP A C 1
ATOM 1817 O O . ASP A 1 251 ? -2.507 -9.392 19.059 1.00 11.54 1297 ASP A O 1
ATOM 1822 N N . SER A 1 252 ? -3.163 -8.554 17.080 1.00 12.50 1298 SER A N 1
ATOM 1823 C CA A SER A 1 252 ? -3.203 -9.856 16.423 0.36 13.38 1298 SER A CA 1
ATOM 1824 C CA B SER A 1 252 ? -3.193 -9.847 16.394 0.36 13.61 1298 SER A CA 1
ATOM 1825 C CA C SER A 1 252 ? -3.202 -9.855 16.419 0.28 13.14 1298 SER A CA 1
ATOM 1826 C C . SER A 1 252 ? -1.874 -10.595 16.530 1.00 13.78 1298 SER A C 1
ATOM 1827 O O . SER A 1 252 ? -1.855 -11.807 16.758 1.00 13.60 1298 SER A O 1
ATOM 1834 N N . GLY A 1 253 ? -0.755 -9.894 16.362 1.00 14.27 1299 GLY A N 1
ATOM 1835 C CA . GLY A 1 253 ? 0.536 -10.555 16.409 1.00 14.76 1299 GLY A CA 1
ATOM 1836 C C . GLY A 1 253 ? 0.906 -11.083 17.776 1.00 14.86 1299 GLY A C 1
ATOM 1837 O O . GLY A 1 253 ? 1.769 -11.962 17.878 1.00 17.47 1299 GLY A O 1
ATOM 1838 N N . ASN A 1 254 ? 0.284 -10.564 18.830 1.00 13.65 1300 ASN A N 1
ATOM 1839 C CA . ASN A 1 254 ? 0.505 -11.052 20.181 1.00 13.45 1300 ASN A CA 1
ATOM 1840 C C . ASN A 1 254 ? -0.651 -11.897 20.684 1.00 14.27 1300 ASN A C 1
ATOM 1841 O O . ASN A 1 254 ? -0.677 -12.245 21.868 1.00 15.12 1300 ASN A O 1
ATOM 1846 N N . ASN A 1 255 ? -1.632 -12.181 19.823 1.00 12.82 1301 ASN A N 1
ATOM 1847 C CA . ASN A 1 255 ? -2.740 -13.083 20.139 1.00 12.98 1301 ASN A CA 1
ATOM 1848 C C . ASN A 1 255 ? -3.456 -12.679 21.427 1.00 12.94 1301 ASN A C 1
ATOM 1849 O O . ASN A 1 255 ? -3.704 -13.500 22.319 1.00 13.54 1301 ASN A O 1
ATOM 1854 N N . ARG A 1 256 ? -3.814 -11.393 21.513 1.00 11.74 1302 ARG A N 1
ATOM 1855 C CA . ARG A 1 256 ? -4.426 -10.864 22.721 1.00 11.67 1302 ARG A CA 1
ATOM 1856 C C . ARG A 1 256 ? -5.250 -9.627 22.402 1.00 10.28 1302 ARG A C 1
ATOM 1857 O O . ARG A 1 256 ? -5.075 -8.973 21.370 1.00 10.87 1302 ARG A O 1
ATOM 1865 N N . ILE A 1 257 ? -6.185 -9.335 23.307 1.00 10.87 1303 ILE A N 1
ATOM 18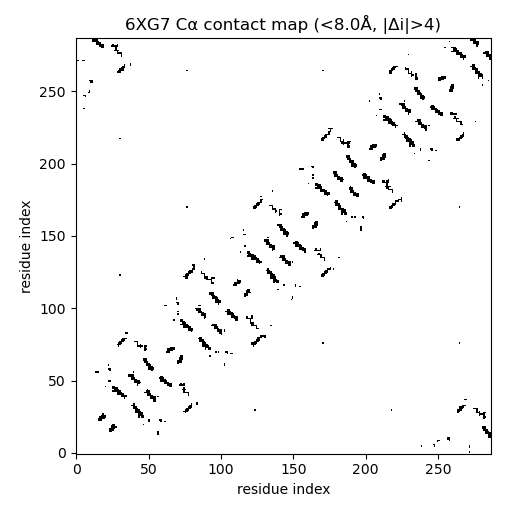66 C CA . ILE A 1 257 ? -6.945 -8.087 23.302 1.00 10.31 1303 ILE A CA 1
ATOM 1867 C C . ILE A 1 257 ? -6.326 -7.176 24.345 1.00 9.91 1303 ILE A C 1
ATOM 1868 O O . ILE A 1 257 ? -5.990 -7.627 25.446 1.00 12.00 1303 ILE A O 1
ATOM 1873 N N . GLN A 1 258 ? -6.162 -5.903 24.006 1.00 10.03 1304 GLN A N 1
ATOM 1874 C CA . GLN A 1 258 ? -5.745 -4.891 24.970 1.00 10.44 1304 GLN A CA 1
ATOM 1875 C C . GLN A 1 258 ? -6.819 -3.817 25.078 1.00 10.17 1304 GLN A C 1
ATOM 1876 O O . GLN A 1 258 ? -7.460 -3.454 24.083 1.00 11.65 1304 GLN A O 1
ATOM 1882 N N . ILE A 1 259 ? -7.017 -3.321 26.299 1.00 11.32 1305 ILE A N 1
ATOM 1883 C CA . ILE A 1 259 ? -7.980 -2.273 26.603 1.00 11.96 1305 ILE A CA 1
ATOM 1884 C C . ILE A 1 259 ? -7.211 -1.088 27.152 1.00 12.14 1305 ILE A C 1
ATOM 1885 O O . ILE A 1 259 ? -6.317 -1.259 27.989 1.00 12.87 1305 ILE A O 1
ATOM 1890 N N . PHE A 1 260 ? -7.582 0.113 26.700 1.00 11.85 1306 PHE A N 1
ATOM 1891 C CA . PHE A 1 260 ? -6.955 1.361 27.109 1.00 11.41 1306 PHE A CA 1
ATOM 1892 C C . PHE A 1 260 ? -8.011 2.293 27.671 1.00 12.29 1306 PHE A C 1
ATOM 1893 O O . PHE A 1 260 ? -9.155 2.308 27.196 1.00 12.45 1306 PHE A O 1
ATOM 1901 N N . ASN A 1 261 ? -7.622 3.059 28.689 1.00 14.07 1307 ASN A N 1
ATOM 1902 C CA . ASN A 1 261 ? -8.451 4.142 29.171 1.00 16.02 1307 ASN A CA 1
ATOM 1903 C C . ASN A 1 261 ? -8.612 5.188 28.072 1.00 17.36 1307 ASN A C 1
ATOM 1904 O O . ASN A 1 261 ? -7.839 5.207 27.114 1.00 16.99 1307 ASN A O 1
ATOM 1909 N N . PRO A 1 262 ? -9.604 6.080 28.193 1.00 17.89 1308 PRO A N 1
ATOM 1910 C CA . PRO A 1 262 ? -9.820 7.058 27.116 1.00 19.69 1308 PRO A CA 1
ATOM 1911 C C . PRO A 1 262 ? -8.614 7.934 26.839 1.00 19.94 1308 PRO A C 1
ATOM 1912 O O . PRO A 1 262 ? -8.442 8.374 25.696 1.00 22.47 1308 PRO A O 1
ATOM 1916 N N . ASP A 1 263 ? -7.755 8.166 27.833 1.00 20.34 1309 ASP A N 1
ATOM 1917 C CA . ASP A 1 263 ? -6.544 8.955 27.621 1.00 22.11 1309 ASP A CA 1
ATOM 1918 C C . ASP A 1 263 ? -5.410 8.166 26.964 1.00 21.64 1309 ASP A C 1
ATOM 1919 O O . ASP A 1 263 ? -4.300 8.696 26.845 1.00 22.98 1309 ASP A O 1
ATOM 1924 N N . GLY A 1 264 ? -5.661 6.931 26.537 1.00 19.81 1310 GLY A N 1
ATOM 1925 C CA . GLY A 1 264 ? -4.659 6.131 25.868 1.00 19.84 1310 GLY A CA 1
ATOM 1926 C C . GLY A 1 264 ? -3.777 5.296 26.770 1.00 18.18 1310 GLY A C 1
ATOM 1927 O O . GLY A 1 264 ? -2.939 4.540 26.260 1.00 18.24 1310 GLY A O 1
ATOM 1928 N N . SER A 1 265 ? -3.928 5.396 28.087 1.00 17.45 1311 SER A N 1
ATOM 1929 C CA . SER A 1 265 ? -3.082 4.612 28.973 1.00 17.05 1311 SER A CA 1
ATOM 1930 C C . SER A 1 265 ? -3.604 3.182 29.073 1.00 16.06 1311 SER A C 1
ATOM 1931 O O . SER A 1 265 ? -4.807 2.929 28.997 1.00 16.47 1311 SER A O 1
ATOM 1934 N N . PHE A 1 266 ? -2.672 2.247 29.248 1.00 16.74 1312 PHE A N 1
ATOM 1935 C CA . PHE A 1 266 ? -3.006 0.831 29.306 1.00 14.19 1312 PHE A CA 1
ATOM 1936 C C . PHE A 1 266 ? -3.863 0.525 30.524 1.00 15.31 1312 PHE A C 1
ATOM 1937 O O . PHE A 1 266 ? -3.579 0.993 31.629 1.00 17.20 1312 PHE A O 1
ATOM 1945 N N . LEU A 1 267 ? -4.895 -0.295 30.313 1.00 13.73 1313 LEU A N 1
ATOM 1946 C CA . LEU A 1 267 ? -5.764 -0.774 31.382 1.00 14.43 1313 LEU A CA 1
ATOM 1947 C C . LEU A 1 267 ? -5.660 -2.276 31.607 1.00 14.04 1313 LEU A C 1
ATOM 1948 O O . LEU A 1 267 ? -5.466 -2.716 32.739 1.00 16.23 1313 LEU A O 1
ATOM 1953 N N . LYS A 1 268 ? -5.755 -3.090 30.556 1.00 13.72 1314 LYS A N 1
ATOM 1954 C CA . LYS A 1 268 ? -5.942 -4.525 30.724 1.00 13.77 1314 LYS A CA 1
ATOM 1955 C C . LYS A 1 268 ? -5.585 -5.255 29.435 1.00 13.86 1314 LYS A C 1
ATOM 1956 O O . LYS A 1 268 ? -5.831 -4.757 28.339 1.00 13.94 1314 LYS A O 1
ATOM 1962 N N . THR A 1 269 ? -5.052 -6.465 29.579 1.00 13.50 1315 THR A N 1
ATOM 1963 C CA . THR A 1 269 ? -4.936 -7.383 28.459 1.00 12.82 1315 THR A CA 1
ATOM 1964 C C . THR A 1 269 ? -5.421 -8.769 28.858 1.00 13.11 1315 THR A C 1
ATOM 1965 O O . THR A 1 269 ? -5.345 -9.167 30.026 1.00 14.34 1315 THR A O 1
ATOM 1969 N N . PHE A 1 270 ? -5.940 -9.497 27.873 1.00 12.84 1316 PHE A N 1
ATOM 1970 C CA . PHE A 1 270 ? -6.286 -10.897 28.046 1.00 12.39 1316 PHE A CA 1
ATOM 1971 C C . PHE A 1 270 ? -6.136 -11.627 26.721 1.00 12.36 1316 PHE A C 1
ATOM 1972 O O . PHE A 1 270 ? -6.185 -11.027 25.643 1.00 12.37 1316 PHE A O 1
ATOM 1980 N N . GLY A 1 271 ? -5.930 -12.924 26.817 1.00 13.79 1317 GLY A N 1
ATOM 1981 C CA . GLY A 1 271 ? -5.801 -13.785 25.662 1.00 14.03 1317 GLY A CA 1
ATOM 1982 C C . GLY A 1 271 ? -4.366 -14.219 25.418 1.00 14.33 1317 GLY A C 1
ATOM 1983 O O . GLY A 1 271 ? -3.403 -13.518 25.767 1.00 14.92 1317 GLY A O 1
ATOM 1984 N N . SER A 1 272 ? -4.223 -15.394 24.805 1.00 14.51 1318 SER A N 1
ATOM 1985 C CA . SER A 1 272 ? -2.943 -15.932 24.368 1.00 15.42 1318 SER A CA 1
ATOM 1986 C C . SER A 1 272 ? -3.197 -16.882 23.200 1.00 14.59 1318 SER A C 1
ATOM 1987 O O . SER A 1 272 ? -4.338 -17.182 22.855 1.00 14.76 1318 SER A O 1
ATOM 1990 N N . TRP A 1 273 ? -2.115 -17.370 22.607 1.00 15.16 1319 TRP A N 1
ATOM 1991 C CA . TRP A 1 273 ? -2.212 -18.195 21.410 1.00 15.78 1319 TRP A CA 1
ATOM 1992 C C . TRP A 1 273 ? -2.882 -19.534 21.695 1.00 16.69 1319 TRP A C 1
ATOM 1993 O O . TRP A 1 273 ? -2.526 -20.229 22.649 1.00 18.09 1319 TRP A O 1
ATOM 2004 N N . GLY A 1 274 ? -3.823 -19.917 20.844 1.00 15.71 1320 GLY A N 1
ATOM 2005 C CA . GLY A 1 274 ? -4.365 -21.260 20.884 1.00 16.56 1320 GLY A CA 1
ATOM 2006 C C . GLY A 1 274 ? -5.743 -21.318 20.262 1.00 17.24 1320 GLY A C 1
ATOM 2007 O O . GLY A 1 274 ? -6.280 -20.326 19.792 1.00 16.83 1320 GLY A O 1
ATOM 2008 N N . SER A 1 275 ? -6.314 -22.521 20.293 1.00 18.35 1321 SER A N 1
ATOM 2009 C CA A SER A 1 275 ? -7.650 -22.778 19.772 0.48 19.71 1321 SER A CA 1
ATOM 2010 C CA B SER A 1 275 ? -7.650 -22.779 19.771 0.52 19.69 1321 SER A CA 1
ATOM 2011 C C . SER A 1 275 ? -8.637 -23.156 20.869 1.00 19.46 1321 SER A C 1
ATOM 2012 O O . SER A 1 275 ? -9.790 -23.495 20.571 1.00 19.32 1321 SER A O 1
ATOM 2017 N N . GLY A 1 276 ? -8.222 -23.084 22.130 1.00 18.51 1322 GLY A N 1
ATOM 2018 C CA . GLY A 1 276 ? -9.083 -23.397 23.246 1.00 20.36 1322 GLY A CA 1
ATOM 2019 C C . GLY A 1 276 ? -9.862 -22.187 23.715 1.00 19.73 1322 GLY A C 1
ATOM 2020 O O . GLY A 1 276 ? -9.836 -21.110 23.113 1.00 18.67 1322 GLY A O 1
ATOM 2021 N N . ASP A 1 277 ? -10.565 -22.380 24.821 1.00 22.08 1323 ASP A N 1
ATOM 2022 C CA A ASP A 1 277 ? -11.348 -21.315 25.425 0.47 23.58 1323 ASP A CA 1
ATOM 2023 C CA B ASP A 1 277 ? -11.352 -21.297 25.391 0.53 23.58 1323 ASP A CA 1
ATOM 2024 C C . ASP A 1 277 ? -10.450 -20.128 25.758 1.00 22.36 1323 ASP A C 1
ATOM 2025 O O . ASP A 1 277 ? -9.390 -20.298 26.365 1.00 21.37 1323 ASP A O 1
ATOM 2034 N N . SER A 1 278 ? -10.858 -18.928 25.336 1.00 20.82 1324 SER A N 1
ATOM 2035 C CA . SER A 1 278 ? -10.170 -17.685 25.678 1.00 19.89 1324 SER A CA 1
ATOM 2036 C C . SER A 1 278 ? -8.775 -17.589 25.062 1.00 17.52 1324 SER A C 1
ATOM 2037 O O . SER A 1 278 ? -7.922 -16.818 25.531 1.00 19.13 1324 SER A O 1
ATOM 2040 N N . GLU A 1 279 ? -8.526 -18.357 24.012 1.00 14.69 1325 GLU A N 1
ATOM 2041 C CA . GLU A 1 279 ? -7.294 -18.290 23.251 1.00 13.55 1325 GLU A CA 1
ATOM 2042 C C . GLU A 1 279 ? -7.630 -17.872 21.824 1.00 13.30 1325 GLU A C 1
ATOM 2043 O O . GLU A 1 279 ? -8.771 -18.000 21.372 1.00 14.32 1325 GLU A O 1
ATOM 2049 N N . PHE A 1 280 ? -6.618 -17.386 21.113 1.00 13.25 1326 PHE A N 1
ATOM 2050 C CA . PHE A 1 280 ? -6.801 -16.837 19.780 1.00 13.01 1326 PHE A CA 1
ATOM 2051 C C . PHE A 1 280 ? -5.674 -17.299 18.864 1.00 13.39 1326 PHE A C 1
ATOM 2052 O O . PHE A 1 280 ? -4.551 -17.525 19.315 1.00 13.57 1326 PHE A O 1
ATOM 2060 N N . LYS A 1 281 ? -5.956 -17.369 17.558 1.00 14.67 1327 LYS A N 1
ATOM 2061 C CA . LYS A 1 281 ? -4.892 -17.630 16.588 1.00 15.66 1327 LYS A CA 1
ATOM 2062 C C . LYS A 1 281 ? -4.732 -16.598 15.482 1.00 19.33 1327 LYS A C 1
ATOM 2063 O O . LYS A 1 281 ? -3.647 -16.523 14.890 1.00 21.01 1327 LYS A O 1
ATOM 2069 N N . GLY A 1 282 ? -5.765 -15.861 15.132 1.00 19.09 1328 GLY A N 1
ATOM 2070 C CA . GLY A 1 282 ? -5.616 -14.836 14.114 1.00 18.33 1328 GLY A CA 1
ATOM 2071 C C . GLY A 1 282 ? -6.702 -13.784 14.211 1.00 16.27 1328 GLY A C 1
ATOM 2072 O O . GLY A 1 282 ? -7.705 -13.847 13.501 1.00 18.29 1328 GLY A O 1
ATOM 2073 N N . LEU A 1 283 ? -6.508 -12.803 15.088 1.00 14.45 1329 LEU A N 1
ATOM 2074 C CA . LEU A 1 283 ? -7.556 -11.836 15.383 1.00 12.17 1329 LEU A CA 1
ATOM 2075 C C . LEU A 1 283 ? -7.805 -10.884 14.222 1.00 12.30 1329 LEU A C 1
ATOM 2076 O O . LEU A 1 283 ? -6.872 -10.433 13.544 1.00 13.56 1329 LEU A O 1
ATOM 2081 N N . GLU A 1 284 ? -9.081 -10.540 14.034 1.00 11.35 1330 GLU A N 1
ATOM 2082 C CA . GLU A 1 284 ? -9.507 -9.550 13.056 1.00 11.24 1330 GLU A CA 1
ATOM 2083 C C . GLU A 1 284 ? -10.321 -8.477 13.772 1.00 10.43 1330 GLU A C 1
ATOM 2084 O O . GLU A 1 284 ? -9.770 -7.724 14.575 1.00 10.30 1330 GLU A O 1
ATOM 2090 N N . GLY A 1 285 ? -11.622 -8.400 13.507 1.00 10.60 1331 GLY A N 1
ATOM 2091 C CA . GLY A 1 285 ? -12.435 -7.348 14.077 1.00 10.48 1331 GLY A CA 1
ATOM 2092 C C . GLY A 1 285 ? -12.693 -7.513 15.568 1.00 9.75 1331 GLY A C 1
ATOM 2093 O O . GLY A 1 285 ? -12.605 -8.603 16.148 1.00 10.76 1331 GLY A O 1
ATOM 2094 N N . VAL A 1 286 ? -13.058 -6.392 16.196 1.00 9.82 1332 VAL A N 1
ATOM 2095 C CA . VAL A 1 286 ? -13.451 -6.350 17.598 1.00 10.60 1332 VAL A CA 1
ATOM 2096 C C . VAL A 1 286 ? -14.610 -5.370 17.696 1.00 10.70 1332 VAL A C 1
ATOM 2097 O O . VAL A 1 286 ? -14.721 -4.435 16.897 1.00 11.86 1332 VAL A O 1
ATOM 2101 N N . ALA A 1 287 ? -15.501 -5.607 18.655 1.00 10.57 1333 ALA A N 1
ATOM 2102 C CA . ALA A 1 287 ? -16.634 -4.719 18.885 1.00 11.21 1333 ALA A CA 1
ATOM 2103 C C . ALA A 1 287 ? -17.043 -4.812 20.352 1.00 12.17 1333 ALA A C 1
ATOM 2104 O O . ALA A 1 287 ? -16.619 -5.716 21.072 1.00 12.26 1333 ALA A O 1
ATOM 2106 N N . ILE A 1 288 ? -17.868 -3.862 20.791 1.00 14.15 1334 ILE A N 1
ATOM 2107 C CA . ILE A 1 288 ? -18.257 -3.738 22.196 1.00 15.20 1334 ILE A CA 1
ATOM 2108 C C . ILE A 1 288 ? -19.772 -3.549 22.287 1.00 16.06 1334 ILE A C 1
ATOM 2109 O O . ILE A 1 288 ? -20.334 -2.660 21.640 1.00 17.10 1334 ILE A O 1
ATOM 2114 N N . MET A 1 289 ? -20.435 -4.416 23.056 1.00 14.87 1335 MET A N 1
ATOM 2115 C CA . MET A 1 289 ? -21.868 -4.286 23.296 1.00 15.24 1335 MET A CA 1
ATOM 2116 C C . MET A 1 289 ? -22.127 -3.208 24.341 1.00 16.27 1335 MET A C 1
ATOM 2117 O O . MET A 1 289 ? -21.236 -2.792 25.081 1.00 15.66 1335 MET A O 1
ATOM 2122 N N . SER A 1 290 ? -23.392 -2.799 24.438 1.00 17.48 1336 SER A N 1
ATOM 2123 C CA . SER A 1 290 ? -23.766 -1.733 25.360 1.00 18.53 1336 SER A CA 1
ATOM 2124 C C . SER A 1 290 ? -23.549 -2.117 26.814 1.00 18.46 1336 SER A C 1
ATOM 2125 O O . SER A 1 290 ? -23.463 -1.230 27.666 1.00 21.49 1336 SER A O 1
ATOM 2128 N N 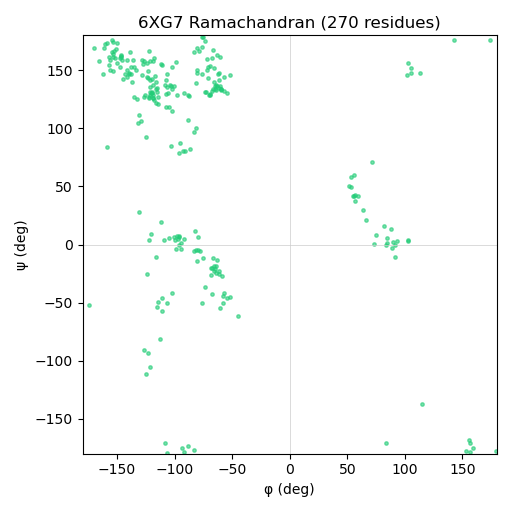. ASN A 1 291 ? -23.480 -3.405 27.128 1.00 18.75 1337 ASN A N 1
ATOM 2129 C CA . ASN A 1 291 ? -23.273 -3.868 28.496 1.00 19.48 1337 ASN A CA 1
ATOM 2130 C C . ASN A 1 291 ? -21.809 -4.162 28.796 1.00 20.16 1337 ASN A C 1
ATOM 2131 O O . ASN A 1 291 ? -21.494 -4.703 29.866 1.00 21.29 1337 ASN A O 1
ATOM 2136 N N . GLY A 1 292 ? -20.909 -3.835 27.878 1.00 18.05 1338 GLY A N 1
ATOM 2137 C CA . GLY A 1 292 ? -19.502 -4.065 28.095 1.00 17.18 1338 GLY A CA 1
ATOM 2138 C C . GLY A 1 292 ? -18.986 -5.412 27.635 1.00 15.30 1338 GLY A C 1
ATOM 2139 O O . GLY A 1 292 ? -17.800 -5.685 27.808 1.00 16.18 1338 GLY A O 1
ATOM 2140 N N . ASN A 1 293 ? -19.823 -6.254 27.030 1.00 13.10 1339 ASN A N 1
ATOM 2141 C CA . ASN A 1 293 ? -19.325 -7.502 26.465 1.00 12.62 1339 ASN A CA 1
ATOM 2142 C C . ASN A 1 293 ? -18.466 -7.175 25.248 1.00 11.73 1339 ASN A C 1
ATOM 2143 O O . ASN A 1 293 ? -18.898 -6.431 24.358 1.00 13.39 1339 ASN A O 1
ATOM 2148 N N . ILE A 1 294 ? -17.259 -7.744 25.205 1.00 11.30 1340 ILE A N 1
ATOM 2149 C CA . ILE A 1 294 ? -16.305 -7.537 24.125 1.00 11.17 1340 ILE A CA 1
ATOM 2150 C C . ILE A 1 294 ? -16.432 -8.716 23.170 1.00 11.95 1340 ILE A C 1
ATOM 2151 O O . ILE A 1 294 ? -16.369 -9.877 23.596 1.00 13.86 1340 ILE A O 1
ATOM 2156 N N . LEU A 1 295 ? -16.604 -8.423 21.884 1.00 11.97 1341 LEU A N 1
ATOM 2157 C CA . LEU A 1 295 ? -16.734 -9.422 20.833 1.00 12.34 1341 LEU A CA 1
ATOM 2158 C C . LEU A 1 295 ? -15.455 -9.402 20.011 1.00 9.73 1341 LEU A C 1
ATOM 2159 O O . LEU A 1 295 ? -14.987 -8.329 19.629 1.00 10.16 1341 LEU A O 1
ATOM 2164 N N . VAL A 1 296 ? -14.950 -10.581 19.673 1.00 10.34 1342 VAL A N 1
ATOM 2165 C CA . VAL A 1 296 ? -13.651 -10.740 19.022 1.00 12.87 1342 VAL A CA 1
ATOM 2166 C C . VAL A 1 296 ? -13.788 -11.751 17.883 1.00 11.71 1342 VAL A C 1
ATOM 2167 O O . VAL A 1 296 ? -14.293 -12.856 18.094 1.00 12.67 1342 VAL A O 1
ATOM 2171 N N . CYS A 1 297 ? -13.376 -11.369 16.714 1.00 13.39 1343 CYS A N 1
ATOM 2172 C CA A CYS A 1 297 ? -13.308 -12.336 15.596 0.51 13.11 1343 CYS A CA 1
ATOM 2173 C CA B CYS A 1 297 ? -13.313 -12.331 15.552 0.49 12.45 1343 CYS A CA 1
ATOM 2174 C C . CYS A 1 297 ? -11.890 -13.009 15.476 1.00 12.01 1343 CYS A C 1
ATOM 2175 O O . CYS A 1 297 ? -10.737 -12.403 15.460 1.00 13.18 1343 CYS A O 1
ATOM 2180 N N . ASP A 1 298 ? -11.887 -14.334 15.673 1.00 13.05 1344 ASP A N 1
ATOM 2181 C CA . ASP A 1 298 ? -10.681 -15.171 15.682 1.00 15.24 1344 ASP A CA 1
ATOM 2182 C C . ASP A 1 298 ? -10.677 -15.889 14.333 1.00 17.10 1344 ASP A C 1
ATOM 2183 O O . ASP A 1 298 ? -11.198 -16.989 14.196 1.00 16.90 1344 ASP A O 1
ATOM 2188 N N . ARG A 1 299 ? -10.142 -15.206 13.308 1.00 18.32 1345 ARG A N 1
ATOM 2189 C CA . ARG A 1 299 ? -10.306 -15.647 11.923 1.00 18.87 1345 ARG A CA 1
ATOM 2190 C C . ARG A 1 299 ? -9.776 -17.062 11.706 1.00 17.54 1345 ARG A C 1
ATOM 2191 O O . ARG A 1 299 ? -10.396 -17.863 11.014 1.00 17.70 1345 ARG A O 1
ATOM 2199 N N . GLU A 1 300 ? -8.605 -17.364 12.253 1.00 16.61 1346 GLU A N 1
ATOM 2200 C CA . GLU A 1 300 ? -7.948 -18.646 12.015 1.00 16.91 1346 GLU A CA 1
ATOM 2201 C C . GLU A 1 300 ? -8.703 -19.814 12.654 1.00 17.07 1346 GLU A C 1
ATOM 2202 O O . GLU A 1 300 ? -8.609 -20.953 12.176 1.00 19.25 1346 GLU A O 1
ATOM 2208 N N . ASN A 1 301 ? -9.461 -19.563 13.719 1.00 14.63 1347 ASN A N 1
ATOM 2209 C CA . ASN A 1 301 ? -10.325 -20.563 14.330 1.00 14.70 1347 ASN A CA 1
ATOM 2210 C C . ASN A 1 301 ? -11.777 -20.440 13.879 1.00 13.16 1347 ASN A C 1
ATOM 2211 O O . ASN A 1 301 ? -12.649 -21.138 14.408 1.00 14.42 1347 ASN A O 1
ATOM 2216 N N . HIS A 1 302 ? -12.052 -19.568 12.911 1.00 13.46 1348 HIS A N 1
ATOM 2217 C CA . HIS A 1 302 ? -13.367 -19.456 12.282 1.00 12.74 1348 HIS A CA 1
ATOM 2218 C C . HIS A 1 302 ? -14.459 -19.205 13.308 1.00 12.13 1348 HIS A C 1
ATOM 2219 O O . HIS A 1 302 ? -15.548 -19.779 13.229 1.00 13.30 1348 HIS A O 1
ATOM 2226 N N . ARG A 1 303 ? -14.181 -18.341 14.283 1.00 12.08 1349 ARG A N 1
ATOM 2227 C CA . ARG A 1 303 ? -15.135 -18.170 15.368 1.00 11.29 1349 ARG A CA 1
ATOM 2228 C C . ARG A 1 303 ? -15.134 -16.731 15.860 1.00 11.10 1349 ARG A C 1
ATOM 2229 O O . ARG A 1 303 ? -14.207 -15.958 15.611 1.00 10.80 1349 ARG A O 1
ATOM 2237 N N . VAL A 1 304 ? -16.211 -16.398 16.562 1.00 10.72 1350 VAL A N 1
ATOM 2238 C CA . VAL A 1 304 ? -16.353 -15.168 17.320 1.00 10.00 1350 VAL A CA 1
ATOM 2239 C C . VAL A 1 304 ? -16.470 -15.574 18.779 1.00 10.08 1350 VAL A C 1
ATOM 2240 O O . VAL A 1 304 ? -17.234 -16.483 19.113 1.00 12.13 1350 VAL A O 1
ATOM 2244 N N . GLN A 1 305 ? -15.690 -14.924 19.635 1.00 10.57 1351 GLN A N 1
ATOM 2245 C CA A GLN A 1 305 ? -15.731 -15.153 21.072 0.61 9.88 1351 GLN A CA 1
ATOM 2246 C CA B GLN A 1 305 ? -15.716 -15.152 21.075 0.39 10.91 1351 GLN A CA 1
ATOM 2247 C C . GLN A 1 305 ? -16.206 -13.884 21.760 1.00 10.74 1351 GLN A C 1
ATOM 2248 O O . GLN A 1 305 ? -15.862 -12.776 21.342 1.00 11.89 1351 GLN A O 1
ATOM 2259 N N . VAL A 1 306 ? -17.006 -14.057 22.813 1.00 11.31 1352 VAL A N 1
ATOM 2260 C CA . VAL A 1 306 ? -17.621 -12.961 23.548 1.00 11.97 1352 VAL A CA 1
ATOM 2261 C C . VAL A 1 306 ? -17.140 -13.035 24.990 1.00 12.27 1352 VAL A C 1
ATOM 2262 O O . VAL A 1 306 ? -17.200 -14.104 25.606 1.00 13.81 1352 VAL A O 1
ATOM 2266 N N . PHE A 1 307 ? -16.684 -11.895 25.527 1.00 12.91 1353 PHE A N 1
ATOM 2267 C CA . PHE A 1 307 ? -16.062 -11.829 26.849 1.00 13.73 1353 PHE A CA 1
ATOM 2268 C C . PHE A 1 307 ? -16.695 -10.815 27.772 1.00 15.33 1353 PHE A C 1
ATOM 2269 O O . PHE A 1 307 ? -16.736 -11.046 28.983 1.00 17.51 1353 PHE A O 1
#

Organism: Drosophila melanogaster (NCBI:txid7227)

Nearest PDB structures (foldseek):
  6xg7-assembly1_A  TM=1.003E+00  e=6.124E-62  Drosophila melanogaster
  6fpt-assembly2_B  TM=9.709E-01  e=1.895E-33  Danio rerio
  6fpt-assembly1_A  TM=9.706E-01  e=3.816E-33  Danio rerio
  8j72-assembly1_A  TM=9.683E-01  e=9.533E-33  Mus musculus
  7qrx-assembly2_B  TM=9.611E-01  e=1.120E-32  Homo sapiens